Protein AF-0000000068964584 (afdb_homodimer)

pLDDT: mean 94.47, std 9.8, range [38.38, 98.94]

Sequence (334 aa):
MSYSYIPPQNFGLVAENLYRSGEPNELNLPFLERLRLKTIIYLAPDEPSRLLLNFVDDQDIQFLHLGREGTKTPWKTVSEEVVLAALDTILDVNSYPVLVMCHLGRHRTGTVLGCLRKVQRWNLASIFEEYRRYAGTKVRLMNEQFIELFDTDLVRIPANPPSWLYIMSYSYIPPQNFGLVAENLYRSGEPNELNLPFLERLRLKTIIYLAPDEPSRLLLNFVDDQDIQFLHLGREGTKTPWKTVSEEVVLAALDTILDVNSYPVLVMCHLGRHRTGTVLGCLRKVQRWNLASIFEEYRRYAGTKVRLMNEQFIELFDTDLVRIPANPPSWLYI

Radius of gyration: 19.49 Å; Cα contacts (8 Å, |Δi|>4): 590; chains: 2; bounding box: 53×51×45 Å

Organism: Plasmodiophora brassicae (NCBI:txid37360)

Nearest PDB structures (foldseek):
  7moj-assembly2_B  TM=9.410E-01  e=2.682E-17  Arabidopsis thaliana
  7mom-assembly1_A  TM=9.423E-01  e=3.216E-17  Arabidopsis thaliana
  7mod-assembly1_A  TM=9.394E-01  e=3.856E-17  Arabidopsis thaliana
  2q47-assembly1_B  TM=9.360E-01  e=7.502E-17  Arabidopsis thaliana
  6e3b-assembly20_T  TM=9.343E-01  e=1.455E-15  Saccharomyces cerevisiae

Structure (mmCIF, N/CA/C/O backbone):
data_AF-0000000068964584-model_v1
#
loop_
_entity.id
_entity.type
_entity.pdbx_description
1 polymer protein-tyrosine-phosphatase
#
loop_
_atom_site.group_PDB
_atom_site.id
_atom_site.type_symbol
_atom_site.label_atom_id
_atom_site.label_alt_id
_atom_site.label_comp_id
_atom_site.label_asym_id
_atom_site.label_entity_id
_atom_site.label_seq_id
_atom_site.pdbx_PDB_ins_code
_atom_site.Cartn_x
_atom_site.Cartn_y
_atom_site.Cartn_z
_atom_site.occupancy
_atom_site.B_iso_or_equiv
_atom_site.auth_seq_id
_atom_site.auth_comp_id
_atom_site.auth_asym_id
_atom_site.auth_atom_id
_atom_site.pdbx_PDB_model_num
ATOM 1 N N . MET A 1 1 ? 28.078 10.312 -1.734 1 38.47 1 MET A N 1
ATOM 2 C CA . MET A 1 1 ? 26.75 10.617 -2.291 1 38.47 1 MET A CA 1
ATOM 3 C C . MET A 1 1 ? 25.672 9.789 -1.608 1 38.47 1 MET A C 1
ATOM 5 O O . MET A 1 1 ? 25.781 8.562 -1.516 1 38.47 1 MET A O 1
ATOM 9 N N . SER A 1 2 ? 24.922 10.32 -0.674 1 55.5 2 SER A N 1
ATOM 10 C CA . SER A 1 2 ? 24.078 9.508 0.193 1 55.5 2 SER A CA 1
ATOM 11 C C . SER A 1 2 ? 23.188 8.57 -0.621 1 55.5 2 SER A C 1
ATOM 13 O O . SER A 1 2 ? 22.562 8.992 -1.591 1 55.5 2 SER A O 1
ATOM 15 N N . TYR A 1 3 ? 23.469 7.293 -0.661 1 78.88 3 TYR A N 1
ATOM 16 C CA . TYR A 1 3 ? 22.891 6.215 -1.458 1 78.88 3 TYR A CA 1
ATOM 17 C C . TYR A 1 3 ? 21.391 6.125 -1.25 1 78.88 3 TYR A C 1
ATOM 19 O O . TYR A 1 3 ? 20.906 6.195 -0.117 1 78.88 3 TYR A O 1
ATOM 27 N N . SER A 1 4 ? 20.609 6.488 -2.303 1 89.94 4 SER A N 1
ATOM 28 C CA . SER A 1 4 ? 19.141 6.359 -2.283 1 89.94 4 SER A CA 1
ATOM 29 C C . SER A 1 4 ? 18.719 4.926 -2.568 1 89.94 4 SER A C 1
ATOM 31 O O . SER A 1 4 ? 19.438 4.176 -3.229 1 89.94 4 SER A O 1
ATOM 33 N N . TYR A 1 5 ? 17.703 4.586 -1.934 1 95.06 5 TYR A N 1
ATOM 34 C CA . TYR A 1 5 ? 17.094 3.297 -2.225 1 95.06 5 TYR A CA 1
ATOM 35 C C . TYR A 1 5 ? 16.109 3.412 -3.381 1 95.06 5 TYR A C 1
ATOM 37 O O . TYR A 1 5 ? 15.391 4.41 -3.498 1 95.06 5 TYR A O 1
ATOM 45 N N . ILE A 1 6 ? 16.109 2.389 -4.211 1 97.31 6 ILE A N 1
ATOM 46 C CA . ILE A 1 6 ? 15.281 2.402 -5.41 1 97.31 6 ILE A CA 1
ATOM 47 C C . ILE A 1 6 ? 14.367 1.184 -5.41 1 97.31 6 ILE A C 1
ATOM 49 O O . ILE A 1 6 ? 14.766 0.095 -5.828 1 97.31 6 ILE A O 1
ATOM 53 N N . PRO A 1 7 ? 13.148 1.323 -4.969 1 97.69 7 PRO A N 1
ATOM 54 C CA . PRO A 1 7 ? 12.203 0.207 -5.098 1 97.69 7 PRO A CA 1
ATOM 55 C C . PRO A 1 7 ? 11.969 -0.202 -6.551 1 97.69 7 PRO A C 1
ATOM 57 O O . PRO A 1 7 ? 12.117 0.62 -7.457 1 97.69 7 PRO A O 1
ATOM 60 N N . PRO A 1 8 ? 11.664 -1.45 -6.75 1 98.19 8 PRO A N 1
ATOM 61 C CA . PRO A 1 8 ? 11.289 -1.836 -8.117 1 98.19 8 PRO A CA 1
ATOM 62 C C . PRO A 1 8 ? 9.984 -1.198 -8.578 1 98.19 8 PRO A C 1
ATOM 64 O O . PRO A 1 8 ? 9.211 -0.697 -7.754 1 98.19 8 PRO A O 1
ATOM 67 N N . GLN A 1 9 ? 9.766 -1.25 -9.82 1 97.44 9 GLN A N 1
ATOM 68 C CA . GLN A 1 9 ? 8.555 -0.675 -10.414 1 97.44 9 GLN A CA 1
ATOM 69 C C . GLN A 1 9 ? 7.301 -1.264 -9.781 1 97.44 9 GLN A C 1
ATOM 71 O O . GLN A 1 9 ? 7.219 -2.473 -9.555 1 97.44 9 GLN A O 1
ATOM 76 N N . ASN A 1 10 ? 6.309 -0.378 -9.445 1 98.12 10 ASN A N 1
ATOM 77 C CA . ASN A 1 10 ? 5.016 -0.766 -8.891 1 98.12 10 ASN A CA 1
ATOM 78 C C . ASN A 1 10 ? 5.168 -1.477 -7.551 1 98.12 10 ASN A C 1
ATOM 80 O O . ASN A 1 10 ? 4.414 -2.402 -7.246 1 98.12 10 ASN A O 1
ATOM 84 N N . PHE A 1 11 ? 6.191 -1.02 -6.848 1 98.5 11 PHE A N 1
ATOM 85 C CA . PHE A 1 11 ? 6.363 -1.545 -5.496 1 98.5 11 PHE A CA 1
ATOM 86 C C . PHE A 1 11 ? 5.27 -1.028 -4.57 1 98.5 11 PHE A C 1
ATOM 88 O O . PHE A 1 11 ? 4.895 0.145 -4.637 1 98.5 11 PHE A O 1
ATOM 95 N N . GLY A 1 12 ? 4.789 -1.908 -3.717 1 98.12 12 GLY A N 1
ATOM 96 C CA . GLY A 1 12 ? 3.832 -1.498 -2.701 1 98.12 12 GLY A CA 1
ATOM 97 C C . GLY A 1 12 ? 3.662 -2.521 -1.594 1 98.12 12 GLY A C 1
ATOM 98 O O . GLY A 1 12 ? 3.971 -3.701 -1.778 1 98.12 12 GLY A O 1
ATOM 99 N N . LEU A 1 13 ? 3.234 -2.02 -0.487 1 98.25 13 LEU A N 1
ATOM 100 C CA . LEU A 1 13 ? 2.814 -2.896 0.601 1 98.25 13 LEU A CA 1
ATOM 101 C C . LEU A 1 13 ? 1.354 -3.305 0.437 1 98.25 13 LEU A C 1
ATOM 103 O O . LEU A 1 13 ? 0.486 -2.453 0.234 1 98.25 13 LEU A O 1
ATOM 107 N N . VAL A 1 14 ? 1.141 -4.59 0.427 1 98.5 14 VAL A N 1
ATOM 108 C CA . VAL A 1 14 ? -0.211 -5.121 0.29 1 98.5 14 VAL A CA 1
ATOM 109 C C . VAL A 1 14 ? -0.828 -5.328 1.672 1 98.5 14 VAL A C 1
ATOM 111 O O . VAL A 1 14 ? -1.995 -5 1.894 1 98.5 14 VAL A O 1
ATOM 114 N N . ALA A 1 15 ? -0.117 -5.879 2.549 1 97.88 15 ALA A N 1
ATOM 115 C CA . ALA A 1 15 ? -0.387 -6.152 3.957 1 97.88 15 ALA A CA 1
ATOM 116 C C . ALA A 1 15 ? 0.911 -6.352 4.734 1 97.88 15 ALA A C 1
ATOM 118 O O . ALA A 1 15 ? 1.998 -6.344 4.152 1 97.88 15 ALA A O 1
ATOM 119 N N . GLU A 1 16 ? 0.802 -6.434 6.031 1 96 16 GLU A N 1
ATOM 120 C CA . GLU A 1 16 ? 2.004 -6.672 6.824 1 96 16 GLU A CA 1
ATOM 121 C C . GLU A 1 16 ? 2.768 -7.895 6.316 1 96 16 GLU A C 1
ATOM 123 O O . GLU A 1 16 ? 2.201 -8.984 6.203 1 96 16 GLU A O 1
ATOM 128 N N . ASN A 1 17 ? 3.998 -7.68 5.895 1 97.62 17 ASN A N 1
ATOM 129 C CA . ASN A 1 17 ? 4.945 -8.695 5.445 1 97.62 17 ASN A CA 1
ATOM 130 C C . ASN A 1 17 ? 4.586 -9.227 4.062 1 97.62 17 ASN A C 1
ATOM 132 O O . ASN A 1 17 ? 5.051 -10.297 3.66 1 97.62 17 ASN A O 1
ATOM 136 N N . LEU A 1 18 ? 3.719 -8.555 3.377 1 98.69 18 LEU A N 1
ATOM 137 C CA . LEU A 1 18 ? 3.328 -8.906 2.016 1 98.69 18 LEU A CA 1
ATOM 138 C C . LEU A 1 18 ? 3.527 -7.723 1.075 1 98.69 18 LEU A C 1
ATOM 140 O O . LEU A 1 18 ? 2.898 -6.676 1.247 1 98.69 18 LEU A O 1
ATOM 144 N N . TYR A 1 19 ? 4.391 -7.941 0.057 1 98.8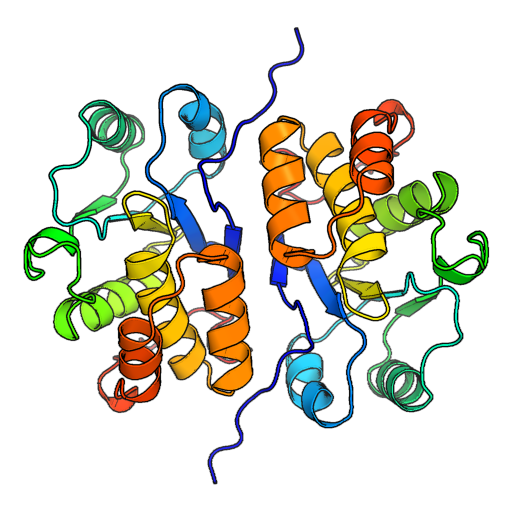1 19 TYR A N 1
ATOM 145 C CA . TYR A 1 19 ? 4.758 -6.879 -0.872 1 98.81 19 TYR A CA 1
ATOM 146 C C . TYR A 1 19 ? 4.438 -7.273 -2.309 1 98.81 19 TYR A C 1
ATOM 148 O O . TYR A 1 19 ? 4.262 -8.453 -2.609 1 98.81 19 TYR A O 1
ATOM 156 N N . ARG A 1 20 ? 4.371 -6.273 -3.137 1 98.94 20 ARG A N 1
ATOM 157 C CA . ARG A 1 20 ? 4.203 -6.484 -4.57 1 98.94 20 ARG A CA 1
ATOM 158 C C . ARG A 1 20 ? 5.18 -5.625 -5.367 1 98.94 20 ARG A C 1
ATOM 160 O O . ARG A 1 20 ? 5.594 -4.559 -4.906 1 98.94 20 ARG A O 1
ATOM 167 N N . SER A 1 21 ? 5.547 -6.027 -6.574 1 98.81 21 SER A N 1
ATOM 168 C CA . SER A 1 21 ? 6.348 -5.184 -7.453 1 98.81 21 SER A CA 1
ATOM 169 C C . SER A 1 21 ? 6.527 -5.828 -8.828 1 98.81 21 SER A C 1
ATOM 171 O O . SER A 1 21 ? 6.039 -6.934 -9.07 1 98.81 21 SER A O 1
ATOM 173 N N . GLY A 1 22 ? 7.184 -5.105 -9.727 1 98.44 22 GLY A N 1
ATOM 174 C CA . GLY A 1 22 ? 7.762 -5.695 -10.914 1 98.44 22 GLY A CA 1
ATOM 175 C C . GLY A 1 22 ? 9.109 -6.352 -10.664 1 98.44 22 GLY A C 1
ATOM 176 O O . GLY A 1 22 ? 9.641 -6.277 -9.555 1 98.44 22 GLY A O 1
ATOM 177 N N . GLU A 1 23 ? 9.602 -7.012 -11.664 1 98.5 23 GLU A N 1
ATOM 178 C CA . GLU A 1 23 ? 10.922 -7.629 -11.57 1 98.5 23 GLU A CA 1
ATOM 179 C C . GLU A 1 23 ? 12.016 -6.574 -11.391 1 98.5 23 GLU A C 1
ATOM 181 O O . GLU A 1 23 ? 12 -5.543 -12.062 1 98.5 23 GLU A O 1
ATOM 186 N N . PRO A 1 24 ? 12.961 -6.797 -10.508 1 98.25 24 PRO A N 1
ATOM 187 C CA . PRO A 1 24 ? 13.984 -5.801 -10.211 1 98.25 24 PRO A CA 1
ATOM 188 C C . PRO A 1 24 ? 15.086 -5.754 -11.273 1 98.25 24 PRO A C 1
ATOM 190 O O . PRO A 1 24 ? 15.305 -6.734 -11.992 1 98.25 24 PRO A O 1
ATOM 193 N N . ASN A 1 25 ? 15.695 -4.648 -11.422 1 97.5 25 ASN A N 1
ATOM 194 C CA . ASN A 1 25 ? 17.016 -4.523 -12.055 1 97.5 25 ASN A CA 1
ATOM 195 C C . ASN A 1 25 ? 18.109 -4.301 -11.016 1 97.5 25 ASN A C 1
ATOM 197 O O . ASN A 1 25 ? 17.859 -4.367 -9.812 1 97.5 25 ASN A O 1
ATOM 201 N N . GLU A 1 26 ? 19.297 -4.035 -11.414 1 97.38 26 GLU A N 1
ATOM 202 C CA . GLU A 1 26 ? 20.453 -3.941 -10.523 1 97.38 26 GLU A CA 1
ATOM 203 C C . GLU A 1 26 ? 20.266 -2.83 -9.5 1 97.38 26 GLU 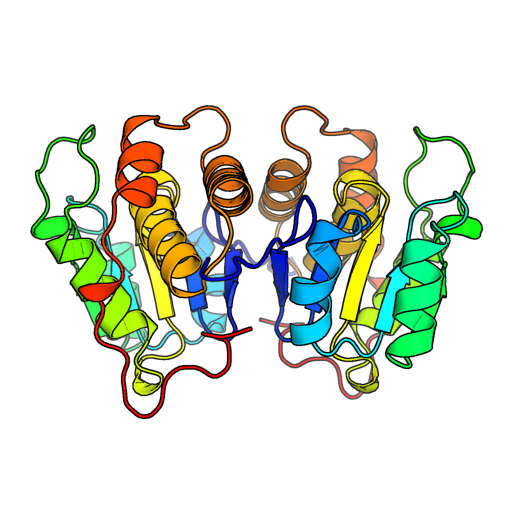A C 1
ATOM 205 O O . GLU A 1 26 ? 20.688 -2.965 -8.352 1 97.38 26 GLU A O 1
ATOM 210 N N . LEU A 1 27 ? 19.656 -1.763 -9.914 1 97.12 27 LEU A N 1
ATOM 211 C CA . LEU A 1 27 ? 19.5 -0.593 -9.055 1 97.12 27 LEU A CA 1
ATOM 212 C C . LEU A 1 27 ? 18.547 -0.891 -7.902 1 97.12 27 LEU A C 1
ATOM 214 O O . LEU A 1 27 ? 18.562 -0.193 -6.883 1 97.12 27 LEU A O 1
ATOM 218 N N . ASN A 1 28 ? 17.719 -1.89 -8.016 1 98 28 ASN A N 1
ATOM 219 C CA . ASN A 1 28 ? 16.672 -2.18 -7.035 1 98 28 ASN A CA 1
ATOM 220 C C . ASN A 1 28 ? 17.172 -3.107 -5.934 1 98 28 ASN A C 1
ATOM 222 O O . ASN A 1 28 ? 16.531 -3.26 -4.898 1 98 28 ASN A O 1
ATOM 226 N N . LEU A 1 29 ? 18.297 -3.768 -6.094 1 97.44 29 LEU A N 1
ATOM 227 C CA . LEU A 1 29 ? 18.703 -4.887 -5.254 1 97.44 29 LEU A CA 1
ATOM 228 C C . LEU A 1 29 ? 19 -4.414 -3.834 1 97.44 29 LEU A C 1
ATOM 230 O O . LEU A 1 29 ? 18.625 -5.07 -2.863 1 97.44 29 LEU A O 1
ATOM 234 N N . PRO A 1 30 ? 19.672 -3.246 -3.693 1 96.31 30 PRO A N 1
ATOM 235 C CA . PRO A 1 30 ? 19.906 -2.793 -2.32 1 96.31 30 PRO A CA 1
ATOM 236 C C . PRO A 1 30 ? 18.609 -2.578 -1.544 1 96.31 30 PRO A C 1
ATOM 238 O O . PRO A 1 30 ? 18.547 -2.857 -0.344 1 96.31 30 PRO A O 1
ATOM 241 N N . PHE A 1 31 ? 17.641 -2.1 -2.193 1 97.19 31 PHE A N 1
ATOM 242 C CA . PHE A 1 31 ? 16.328 -1.926 -1.566 1 97.19 31 PHE A CA 1
ATOM 243 C C . PHE A 1 31 ? 15.734 -3.273 -1.179 1 97.19 31 PHE A C 1
ATOM 245 O O . PHE A 1 31 ? 15.266 -3.447 -0.053 1 97.19 31 PHE A O 1
ATOM 252 N N . LEU A 1 32 ? 15.789 -4.238 -2.09 1 97.75 32 LEU A N 1
ATOM 253 C CA . LEU A 1 32 ? 15.211 -5.555 -1.855 1 97.75 32 LEU A CA 1
ATOM 254 C C . LEU A 1 32 ? 15.906 -6.258 -0.698 1 97.75 32 LEU A C 1
ATOM 256 O O . LEU A 1 32 ? 15.273 -6.988 0.066 1 97.75 32 LEU A O 1
ATOM 260 N N . GLU A 1 33 ? 17.188 -6.051 -0.58 1 96.94 33 GLU A N 1
ATOM 261 C CA . GLU A 1 33 ? 17.953 -6.66 0.503 1 96.94 33 GLU A CA 1
ATOM 262 C C . GLU A 1 33 ? 17.406 -6.242 1.866 1 96.94 33 GLU A C 1
ATOM 264 O O . GLU A 1 33 ? 17.375 -7.043 2.803 1 96.94 33 GLU A O 1
ATOM 269 N N . ARG A 1 34 ? 16.922 -5.074 1.957 1 95.44 34 ARG A N 1
ATOM 270 C CA . ARG A 1 34 ? 16.469 -4.527 3.232 1 95.44 34 ARG A CA 1
ATOM 271 C C . ARG A 1 34 ? 15.141 -5.152 3.652 1 95.44 34 ARG A C 1
ATOM 273 O O . ARG A 1 34 ? 14.773 -5.109 4.828 1 95.44 34 ARG A O 1
ATOM 280 N N . LEU A 1 35 ? 14.422 -5.691 2.695 1 96.56 35 LEU A N 1
ATOM 281 C CA . LEU A 1 35 ? 13.125 -6.281 2.998 1 96.56 35 LEU A CA 1
ATOM 282 C C . LEU A 1 35 ? 13.289 -7.637 3.678 1 96.56 35 LEU A C 1
ATOM 284 O O . LEU A 1 35 ? 12.336 -8.164 4.266 1 96.56 35 LEU A O 1
ATOM 288 N N . ARG A 1 36 ? 14.516 -8.219 3.512 1 97.19 36 ARG A N 1
ATOM 289 C CA . ARG A 1 36 ? 14.805 -9.523 4.105 1 97.19 36 ARG A CA 1
ATOM 290 C C . ARG A 1 36 ? 13.727 -10.539 3.752 1 97.19 36 ARG A C 1
ATOM 292 O O . ARG A 1 36 ? 13.211 -11.234 4.629 1 97.19 36 ARG A O 1
ATOM 299 N N . LEU A 1 37 ? 13.484 -10.633 2.484 1 98.62 37 LEU A N 1
ATOM 300 C CA . LEU A 1 37 ? 12.438 -11.508 1.971 1 98.62 37 LEU A CA 1
ATOM 301 C C . LEU A 1 37 ? 12.75 -12.969 2.281 1 98.62 37 LEU A C 1
ATOM 303 O O . LEU A 1 37 ? 13.906 -13.398 2.189 1 98.62 37 LEU A O 1
ATOM 307 N N . LYS A 1 38 ? 11.719 -13.672 2.625 1 98.88 38 LYS A N 1
ATOM 308 C CA . LYS A 1 38 ? 11.828 -15.125 2.768 1 98.88 38 LYS A CA 1
ATOM 309 C C . LYS A 1 38 ? 11.336 -15.836 1.51 1 98.88 38 LYS A C 1
ATOM 311 O O . LYS A 1 38 ? 11.859 -16.891 1.149 1 98.88 38 LYS A O 1
ATOM 316 N N . THR A 1 39 ? 10.336 -15.273 0.848 1 98.94 39 THR A N 1
ATOM 317 C CA . THR A 1 39 ? 9.703 -15.93 -0.294 1 98.94 39 THR A CA 1
ATOM 318 C C . THR A 1 39 ? 9.43 -14.93 -1.411 1 98.94 39 THR A C 1
ATOM 320 O O . THR A 1 39 ? 8.992 -13.805 -1.15 1 98.94 39 THR A O 1
ATOM 323 N N . ILE A 1 40 ? 9.703 -15.297 -2.592 1 98.94 40 ILE A N 1
ATOM 324 C CA . ILE A 1 40 ? 9.281 -14.57 -3.781 1 98.94 40 ILE A CA 1
ATOM 325 C C . ILE A 1 40 ? 8.352 -15.445 -4.621 1 98.94 40 ILE A C 1
ATOM 327 O O . ILE A 1 40 ? 8.68 -16.594 -4.914 1 98.94 40 ILE A O 1
ATOM 331 N N . ILE A 1 41 ? 7.219 -14.961 -4.898 1 98.81 41 ILE A N 1
ATOM 332 C CA . ILE A 1 41 ? 6.309 -15.562 -5.867 1 98.81 41 ILE A CA 1
ATOM 333 C C . ILE A 1 41 ? 6.457 -14.875 -7.219 1 98.81 41 ILE A C 1
ATOM 335 O O . ILE A 1 41 ? 6.172 -13.68 -7.348 1 98.81 41 ILE A O 1
ATOM 339 N N . TYR A 1 42 ? 6.883 -15.586 -8.172 1 98.5 42 TYR A N 1
ATOM 340 C CA . TYR A 1 42 ? 7.133 -15.062 -9.508 1 98.5 42 TYR A CA 1
ATOM 341 C C . TYR A 1 42 ? 6.051 -15.5 -10.477 1 98.5 42 TYR A C 1
ATOM 343 O O . TYR A 1 42 ? 5.902 -16.688 -10.758 1 98.5 42 TYR A O 1
ATOM 351 N N . LEU A 1 43 ? 5.375 -14.555 -11.164 1 97.5 43 LEU A N 1
ATOM 352 C CA . LEU A 1 43 ? 4.148 -14.859 -11.883 1 97.5 43 LEU A CA 1
ATOM 353 C C . LEU A 1 43 ? 4.348 -14.695 -13.391 1 97.5 43 LEU A C 1
ATOM 355 O O . LEU A 1 43 ? 3.447 -14.992 -14.172 1 97.5 43 LEU A O 1
ATOM 359 N N . ALA A 1 44 ? 5.477 -14.156 -13.797 1 95.19 44 ALA A N 1
ATOM 360 C CA . ALA A 1 44 ? 5.727 -14.031 -15.227 1 95.19 44 ALA A CA 1
ATOM 361 C C . ALA A 1 44 ? 5.965 -15.398 -15.867 1 95.19 44 ALA A C 1
ATOM 363 O O . ALA A 1 44 ? 6.605 -16.266 -15.266 1 95.19 44 ALA A O 1
ATOM 364 N N . PRO A 1 45 ? 5.465 -15.547 -17.078 1 93.12 45 PRO A N 1
ATOM 365 C CA . PRO A 1 45 ? 5.664 -16.844 -17.734 1 93.12 45 PRO A CA 1
ATOM 366 C C . PRO A 1 45 ? 7.113 -17.062 -18.156 1 93.12 45 PRO A C 1
ATOM 368 O O . PRO A 1 45 ? 7.57 -18.203 -18.219 1 93.12 45 PRO A O 1
ATOM 371 N N . ASP A 1 46 ? 7.852 -16.047 -18.422 1 92.5 46 ASP A N 1
ATOM 372 C CA . ASP A 1 46 ? 9.227 -16.141 -18.906 1 92.5 46 ASP A CA 1
ATOM 373 C C . ASP A 1 46 ? 10.18 -16.531 -17.781 1 92.5 46 ASP A C 1
ATOM 375 O O . ASP A 1 46 ? 9.867 -16.328 -16.594 1 92.5 46 ASP A O 1
ATOM 379 N N . GLU A 1 47 ? 11.281 -17.047 -18.172 1 94.25 47 GLU A N 1
ATOM 380 C CA . GLU A 1 47 ? 12.328 -17.312 -17.188 1 94.25 47 GLU A CA 1
ATOM 381 C C . GLU A 1 47 ? 12.812 -16.016 -16.531 1 94.25 47 GLU A C 1
ATOM 383 O O . GLU A 1 47 ? 13.031 -15.016 -17.219 1 94.25 47 GLU A O 1
ATOM 388 N N . PRO A 1 48 ? 12.914 -16.016 -15.234 1 96.19 48 PRO A N 1
ATOM 389 C CA . PRO A 1 48 ? 13.438 -14.82 -14.562 1 96.19 48 PRO A CA 1
ATOM 390 C C . PRO A 1 48 ? 14.844 -14.453 -15.031 1 96.19 48 PRO A C 1
ATOM 392 O O . PRO A 1 48 ? 15.562 -15.305 -15.57 1 96.19 48 PRO A O 1
ATOM 395 N N . SER A 1 49 ? 15.227 -13.289 -14.844 1 97.56 49 SER A N 1
ATOM 396 C CA . SER A 1 49 ? 16.578 -12.844 -15.195 1 97.56 49 SER A CA 1
ATOM 397 C C . SER A 1 49 ? 17.625 -13.539 -14.328 1 97.56 49 SER A C 1
ATOM 399 O O . SER A 1 49 ? 17.344 -13.945 -13.203 1 97.56 49 SER A O 1
ATOM 401 N N . ARG A 1 50 ? 18.812 -13.641 -14.844 1 97.88 50 ARG A N 1
ATOM 402 C CA . ARG A 1 50 ? 19.938 -14.18 -14.062 1 97.88 50 ARG A CA 1
ATOM 403 C C . ARG A 1 50 ? 20.188 -13.336 -12.812 1 97.88 50 ARG A C 1
ATOM 405 O O . ARG A 1 50 ? 20.547 -13.867 -11.766 1 97.88 50 ARG A O 1
ATOM 412 N N . LEU A 1 51 ? 20 -12.102 -12.977 1 98.19 51 LEU A N 1
ATOM 413 C CA . LEU A 1 51 ? 20.172 -11.18 -11.859 1 98.19 51 LEU A CA 1
ATOM 414 C C . LEU A 1 51 ? 19.25 -11.57 -10.695 1 98.19 51 LEU A C 1
ATOM 416 O O . LEU A 1 51 ? 19.703 -11.648 -9.555 1 98.19 51 LEU A O 1
ATOM 420 N N . LEU A 1 52 ? 18 -11.711 -11 1 98.44 52 LEU A N 1
ATOM 421 C CA . LEU A 1 52 ? 17.031 -12.078 -9.969 1 98.44 52 LEU A CA 1
ATOM 422 C C . LEU A 1 52 ? 17.375 -13.43 -9.359 1 98.44 52 LEU A C 1
ATOM 424 O O . LEU A 1 52 ? 17.328 -13.594 -8.141 1 98.44 52 LEU A O 1
ATOM 428 N N . LEU A 1 53 ? 17.734 -14.367 -10.188 1 98.44 53 LEU A N 1
ATOM 429 C CA . LEU A 1 53 ? 18.062 -15.703 -9.695 1 98.44 53 LEU A CA 1
ATOM 430 C C . LEU A 1 53 ? 19.281 -15.672 -8.797 1 98.44 53 LEU A C 1
ATOM 432 O O . LEU A 1 53 ? 19.328 -16.359 -7.773 1 98.44 53 LEU A O 1
ATOM 436 N N . ASN A 1 54 ? 20.25 -14.914 -9.148 1 98.56 54 ASN A N 1
ATOM 437 C CA . ASN A 1 54 ? 21.438 -14.75 -8.305 1 98.56 54 ASN A CA 1
ATOM 438 C C . ASN A 1 54 ? 21.078 -14.117 -6.957 1 98.56 54 ASN A C 1
ATOM 440 O O . ASN A 1 54 ? 21.594 -14.531 -5.918 1 98.56 54 ASN A O 1
ATOM 444 N N . PHE A 1 55 ? 20.281 -13.141 -6.98 1 98.62 55 PHE A N 1
ATOM 445 C CA . PHE A 1 55 ? 19.828 -12.477 -5.758 1 98.62 55 PHE A CA 1
ATOM 446 C C . PHE A 1 55 ? 19.141 -13.469 -4.832 1 98.62 55 PHE A C 1
ATOM 448 O O . PHE A 1 55 ? 19.406 -13.5 -3.631 1 98.62 55 PHE A O 1
ATOM 455 N N . VAL A 1 56 ? 18.25 -14.242 -5.406 1 98.69 56 VAL A N 1
ATOM 456 C CA . VAL A 1 56 ? 17.484 -15.258 -4.684 1 98.69 56 VAL A CA 1
ATOM 457 C C . VAL A 1 56 ? 18.438 -16.234 -4.008 1 98.69 56 VAL A C 1
ATOM 459 O O . VAL A 1 56 ? 18.281 -16.562 -2.83 1 98.69 56 VAL A O 1
ATOM 462 N N . ASP A 1 57 ? 19.406 -16.688 -4.75 1 98.38 57 ASP A N 1
ATOM 463 C CA . ASP A 1 57 ? 20.391 -17.625 -4.227 1 98.38 57 ASP A CA 1
ATOM 464 C C . ASP A 1 57 ? 21.234 -16.984 -3.121 1 98.38 57 ASP A C 1
ATOM 466 O O . ASP A 1 57 ? 21.391 -17.562 -2.047 1 98.38 57 ASP A O 1
ATOM 470 N N . ASP A 1 58 ? 21.688 -15.805 -3.35 1 98.25 58 ASP A N 1
ATOM 471 C CA . ASP A 1 58 ? 22.547 -15.094 -2.422 1 98.25 58 ASP A CA 1
ATOM 472 C C . ASP A 1 58 ? 21.844 -14.836 -1.092 1 98.25 58 ASP A C 1
ATOM 474 O O . ASP A 1 58 ? 22.469 -14.867 -0.033 1 98.25 58 ASP A O 1
ATOM 478 N N . GLN A 1 59 ? 20.562 -14.586 -1.149 1 98.25 59 GLN A N 1
ATOM 479 C CA . GLN A 1 59 ? 19.812 -14.195 0.044 1 98.25 59 GLN A CA 1
ATOM 480 C C . GLN A 1 59 ? 19.078 -15.391 0.644 1 98.25 59 GLN A C 1
ATOM 482 O O . GLN A 1 59 ? 18.359 -15.25 1.637 1 98.25 59 GLN A O 1
ATOM 487 N N . ASP A 1 60 ? 19.219 -16.531 -0.006 1 98.44 60 ASP A N 1
ATOM 488 C CA . ASP A 1 60 ? 18.578 -17.766 0.462 1 98.44 60 ASP A CA 1
ATOM 489 C C . ASP A 1 60 ? 17.062 -17.609 0.523 1 98.44 60 ASP A C 1
ATOM 491 O O . ASP A 1 60 ? 16.438 -17.922 1.541 1 98.44 60 ASP A O 1
ATOM 495 N N . ILE A 1 61 ? 16.5 -17.078 -0.528 1 98.81 61 ILE A N 1
ATOM 496 C CA . ILE A 1 61 ? 15.062 -16.828 -0.638 1 98.81 61 ILE A CA 1
ATOM 497 C C . ILE A 1 61 ? 14.391 -18.031 -1.303 1 98.81 61 ILE A C 1
ATOM 499 O O . ILE A 1 61 ? 14.906 -18.594 -2.273 1 98.81 61 ILE A O 1
ATOM 503 N N . GLN A 1 62 ? 13.258 -18.469 -0.794 1 98.81 62 GLN A N 1
ATOM 504 C CA . GLN A 1 62 ? 12.414 -19.438 -1.493 1 98.81 62 GLN A CA 1
ATOM 505 C C . GLN A 1 62 ? 11.766 -18.812 -2.727 1 98.81 62 GLN A C 1
ATOM 507 O O . GLN A 1 62 ? 11.078 -17.797 -2.625 1 98.81 62 GLN A O 1
ATOM 512 N N . PHE A 1 63 ? 12.008 -19.453 -3.834 1 98.69 63 PHE A N 1
ATOM 513 C CA . PHE A 1 63 ? 11.539 -18.891 -5.098 1 98.69 63 PHE A CA 1
ATOM 514 C C . PHE A 1 63 ? 10.477 -19.781 -5.723 1 98.69 63 PHE A C 1
ATOM 516 O O . PHE A 1 63 ? 10.75 -20.922 -6.078 1 98.69 63 PHE A O 1
ATOM 523 N N . LEU A 1 64 ? 9.305 -19.281 -5.848 1 98.31 64 LEU A N 1
ATOM 524 C CA . LEU A 1 64 ? 8.203 -20.016 -6.461 1 98.31 64 LEU A CA 1
ATOM 525 C C . LEU A 1 64 ? 7.848 -19.422 -7.824 1 98.31 64 LEU A C 1
ATOM 527 O O . LEU A 1 64 ? 7.18 -18.391 -7.906 1 98.31 64 LEU A O 1
ATOM 531 N N . HIS A 1 65 ? 8.25 -20.031 -8.852 1 97.62 65 HIS A N 1
ATOM 532 C CA . HIS A 1 65 ? 7.93 -19.609 -10.211 1 97.62 65 HIS A CA 1
ATOM 533 C C . HIS A 1 65 ? 6.59 -20.188 -10.664 1 97.62 65 HIS A C 1
ATOM 535 O O . HIS A 1 65 ? 6.555 -21.172 -11.406 1 97.62 65 HIS A O 1
ATOM 541 N N . LEU A 1 66 ? 5.547 -19.562 -10.438 1 96.75 66 LEU A N 1
ATOM 542 C CA . LEU A 1 66 ? 4.207 -20.062 -10.703 1 96.75 66 LEU A CA 1
ATOM 543 C C . LEU A 1 66 ? 3.754 -19.703 -12.109 1 96.75 66 LEU A C 1
ATOM 545 O O . LEU A 1 66 ? 2.861 -20.344 -12.672 1 96.75 66 LEU A O 1
ATOM 549 N N . GLY A 1 67 ? 4.34 -18.641 -12.656 1 93.06 67 GLY A N 1
ATOM 550 C CA . GLY A 1 67 ? 3.939 -18.156 -13.977 1 93.06 67 GLY A CA 1
ATOM 551 C C . GLY A 1 67 ? 4.258 -19.141 -15.086 1 93.06 67 GLY A C 1
ATOM 552 O O . GLY A 1 67 ? 3.717 -19.047 -16.188 1 93.06 67 GLY A O 1
ATOM 553 N N . ARG A 1 68 ? 5.156 -20.062 -14.82 1 85.62 68 ARG A N 1
ATOM 554 C CA . ARG A 1 68 ? 5.57 -21.047 -15.82 1 85.62 68 ARG A CA 1
ATOM 555 C C . ARG A 1 68 ? 4.402 -21.922 -16.25 1 85.62 68 ARG A C 1
ATOM 557 O O . ARG A 1 68 ? 4.348 -22.391 -17.375 1 85.62 68 ARG A O 1
ATOM 564 N N . GLU A 1 69 ? 3.549 -22.234 -15.367 1 72.94 69 GLU A N 1
ATOM 565 C CA . GLU A 1 69 ? 2.424 -23.125 -15.594 1 72.94 69 GLU A CA 1
ATOM 566 C C . GLU A 1 69 ? 1.307 -22.438 -16.359 1 72.94 69 GLU A C 1
ATOM 568 O O . GLU A 1 69 ? 0.42 -23.094 -16.906 1 72.94 69 GLU A O 1
ATOM 573 N N . GLY A 1 70 ? 1.398 -21.125 -16.422 1 60.72 70 GLY A N 1
ATOM 574 C CA . GLY A 1 70 ? 0.323 -20.406 -17.078 1 60.72 70 GLY A CA 1
ATOM 575 C C . GLY A 1 70 ? 0.503 -20.297 -18.578 1 60.72 70 GLY A C 1
ATOM 576 O O . GLY A 1 70 ? 1.538 -20.703 -19.109 1 60.72 70 GLY A O 1
ATOM 577 N N . THR A 1 71 ? -0.64 -20.078 -19.297 1 58.72 71 THR A N 1
ATOM 578 C CA . THR A 1 71 ? -0.647 -19.938 -20.75 1 58.72 71 THR A CA 1
ATOM 579 C C . THR A 1 71 ? 0.32 -18.844 -21.203 1 58.72 71 THR A C 1
ATOM 581 O O . THR A 1 71 ? 0.48 -17.844 -20.516 1 58.72 71 THR A O 1
ATOM 584 N N . LYS A 1 72 ? 1.296 -19.125 -22.047 1 62.72 72 LYS A N 1
ATOM 585 C CA . LYS A 1 72 ? 2.414 -18.328 -22.547 1 62.72 72 LYS A CA 1
ATOM 586 C C . LYS A 1 72 ? 1.919 -17.094 -23.312 1 62.72 72 LYS A C 1
ATOM 588 O O . LYS A 1 72 ? 2.721 -16.328 -23.844 1 62.72 72 LYS A O 1
ATOM 593 N N . THR A 1 73 ? 0.555 -16.953 -23.438 1 59.31 73 THR A N 1
ATOM 594 C CA . THR A 1 73 ? 0.187 -15.773 -24.203 1 59.31 73 THR A CA 1
ATOM 595 C C . THR A 1 73 ? 0.125 -14.539 -23.328 1 59.31 73 THR A C 1
ATOM 597 O O . THR A 1 73 ? -0.51 -14.555 -22.266 1 59.31 73 THR A O 1
ATOM 600 N N . PRO A 1 74 ? 0.898 -13.555 -23.672 1 56.97 74 PRO A N 1
ATOM 601 C CA . PRO A 1 74 ? 0.985 -12.328 -22.875 1 56.97 74 PRO A CA 1
ATOM 602 C C . PRO A 1 74 ? -0.386 -11.773 -22.5 1 56.97 74 PRO A C 1
ATOM 604 O O . PRO A 1 74 ? -0.523 -11.094 -21.484 1 56.97 74 PRO A O 1
ATOM 607 N N . TRP A 1 75 ? -1.413 -12.008 -23.375 1 58.72 75 TRP A N 1
ATOM 608 C CA . TRP A 1 75 ? -2.723 -11.398 -23.172 1 58.72 75 TRP A CA 1
ATOM 609 C C . TRP A 1 75 ? -3.607 -12.289 -22.297 1 58.72 75 TRP A C 1
ATOM 611 O O . TRP A 1 75 ? -4.703 -11.883 -21.906 1 58.72 75 TRP A O 1
ATOM 621 N N . LYS A 1 76 ? -2.916 -13.375 -21.891 1 69.75 76 LYS A N 1
ATOM 622 C CA . LYS A 1 76 ? -3.777 -14.266 -21.109 1 69.75 76 LYS A CA 1
ATOM 623 C C . LYS A 1 76 ? -3.607 -14.016 -19.609 1 69.75 76 LYS A C 1
ATOM 625 O O . LYS A 1 76 ? -2.504 -13.727 -19.141 1 69.75 76 LYS A O 1
ATOM 630 N N . THR A 1 77 ? -4.664 -13.938 -18.953 1 80.19 77 THR A N 1
ATOM 631 C CA . THR A 1 77 ? -4.77 -13.805 -17.5 1 80.19 77 THR A CA 1
ATOM 632 C C . THR A 1 77 ? -4.16 -15.008 -16.797 1 80.19 77 THR A C 1
ATOM 634 O O . THR A 1 77 ? -3.971 -16.062 -17.406 1 80.19 77 THR A O 1
ATOM 637 N N . VAL A 1 78 ? -3.715 -14.773 -15.617 1 90.5 78 VAL A N 1
ATOM 638 C CA . VAL A 1 78 ? -3.252 -15.875 -14.781 1 90.5 78 VAL A CA 1
ATOM 639 C C . VAL A 1 78 ? -4.348 -16.938 -14.664 1 90.5 78 VAL A C 1
ATOM 641 O O . VAL A 1 78 ? -5.535 -16.609 -14.695 1 90.5 78 VAL A O 1
ATOM 644 N N . SER A 1 79 ? -3.963 -18.109 -14.648 1 92.94 79 SER A N 1
ATOM 645 C CA . SER A 1 79 ? -4.949 -19.188 -14.5 1 92.94 79 SER A CA 1
ATOM 646 C C . SER A 1 79 ? -5.43 -19.297 -13.062 1 92.94 79 SER A C 1
ATOM 648 O O . SER A 1 79 ? -4.762 -18.828 -12.133 1 92.94 79 SER A O 1
ATOM 650 N N . GLU A 1 80 ? -6.566 -19.938 -12.883 1 95.19 80 GLU A N 1
ATOM 651 C CA . GLU A 1 80 ? -7.121 -20.188 -11.555 1 95.19 80 GLU A CA 1
ATOM 652 C C . GLU A 1 80 ? -6.164 -21 -10.695 1 95.19 80 GLU A C 1
ATOM 654 O O . GLU A 1 80 ? -6 -20.719 -9.5 1 95.19 80 GLU A O 1
ATOM 659 N N . GLU A 1 81 ? -5.539 -21.953 -11.297 1 95.38 81 GLU A N 1
ATOM 660 C CA . GLU A 1 81 ? -4.594 -22.812 -10.586 1 95.38 81 GLU A CA 1
ATOM 661 C C . GLU A 1 81 ? -3.43 -22 -10.023 1 95.38 81 GLU A C 1
ATOM 663 O O . GLU A 1 81 ? -3.002 -22.219 -8.891 1 95.38 81 GLU A O 1
ATOM 668 N N . VAL A 1 82 ? -2.941 -21.094 -10.789 1 96.44 82 VAL A N 1
ATOM 669 C CA . VAL A 1 82 ? -1.825 -20.25 -10.383 1 96.44 82 VAL A CA 1
ATOM 670 C C . VAL A 1 82 ? -2.258 -19.344 -9.227 1 96.44 82 VAL A C 1
ATOM 672 O O . VAL A 1 82 ? -1.519 -19.172 -8.25 1 96.44 82 VAL A O 1
ATOM 675 N N . VAL A 1 83 ? -3.459 -18.766 -9.336 1 97.88 83 VAL A N 1
ATOM 676 C CA . VAL A 1 83 ? -3.977 -17.906 -8.289 1 97.88 83 VAL A CA 1
ATOM 677 C C . VAL A 1 83 ? -4.102 -18.688 -6.984 1 97.88 83 VAL A C 1
ATOM 679 O O . VAL A 1 83 ? -3.678 -18.203 -5.926 1 97.88 83 VAL A O 1
ATOM 682 N N . LEU A 1 84 ? -4.629 -19.875 -7.07 1 98.19 84 LEU A N 1
ATOM 683 C CA . LEU A 1 84 ? -4.816 -20.703 -5.875 1 98.19 84 LEU A CA 1
ATOM 684 C C . LEU A 1 84 ? -3.475 -21.062 -5.246 1 98.19 84 LEU A C 1
ATOM 686 O O . LEU A 1 84 ? -3.326 -21 -4.023 1 98.19 84 LEU A O 1
ATOM 690 N N . ALA A 1 85 ? -2.504 -21.375 -6.047 1 98 85 ALA A N 1
ATOM 691 C CA . ALA A 1 85 ? -1.171 -21.688 -5.539 1 98 85 ALA A CA 1
ATOM 692 C C . ALA A 1 85 ? -0.528 -20.469 -4.883 1 98 85 ALA A C 1
ATOM 694 O O . ALA A 1 85 ? 0.1 -20.594 -3.828 1 98 85 ALA A O 1
ATOM 695 N N . ALA A 1 86 ? -0.659 -19.359 -5.504 1 98.62 86 ALA A N 1
ATOM 696 C CA . ALA A 1 86 ? -0.12 -18.125 -4.941 1 98.62 86 ALA A CA 1
ATOM 697 C C . ALA A 1 86 ? -0.766 -17.797 -3.598 1 98.62 86 ALA A C 1
ATOM 699 O O . ALA A 1 86 ? -0.073 -17.484 -2.629 1 98.62 86 ALA A O 1
ATOM 700 N N . LEU A 1 87 ? -2.094 -17.906 -3.557 1 98.81 87 LEU A N 1
ATOM 701 C CA . LEU A 1 87 ? -2.824 -17.578 -2.334 1 98.81 87 LEU A CA 1
ATOM 702 C C . LEU A 1 87 ? -2.467 -18.562 -1.218 1 98.81 87 LEU A C 1
ATOM 704 O O . LEU A 1 87 ? -2.416 -18.172 -0.046 1 98.81 87 LEU A O 1
ATOM 708 N N . ASP A 1 88 ? -2.209 -19.812 -1.555 1 98.62 88 ASP A N 1
ATOM 709 C CA . ASP A 1 88 ? -1.764 -20.781 -0.565 1 98.62 88 ASP A CA 1
ATOM 710 C C . ASP A 1 88 ? -0.487 -20.312 0.13 1 98.62 88 ASP A C 1
ATOM 712 O O . ASP A 1 88 ? -0.376 -20.406 1.355 1 98.62 88 ASP A O 1
ATOM 716 N N . THR A 1 89 ? 0.422 -19.812 -0.624 1 98.56 89 THR A N 1
ATOM 717 C CA . THR A 1 89 ? 1.687 -19.328 -0.087 1 98.56 89 THR A CA 1
ATOM 718 C C . THR A 1 89 ? 1.483 -18.016 0.665 1 98.56 89 THR A C 1
ATOM 720 O O . THR A 1 89 ? 2.029 -17.828 1.754 1 98.56 89 THR A O 1
ATOM 723 N N . ILE A 1 90 ? 0.662 -17.062 0.141 1 98.81 90 ILE A N 1
ATOM 724 C CA . ILE A 1 90 ? 0.412 -15.742 0.715 1 98.81 90 ILE A CA 1
ATOM 725 C C . ILE A 1 90 ? -0.239 -15.898 2.088 1 98.81 90 ILE A C 1
ATOM 727 O O . ILE A 1 90 ? 0.048 -15.125 3.006 1 98.81 90 ILE A O 1
ATOM 731 N N . LEU A 1 91 ? -1.033 -16.938 2.236 1 98.56 91 LEU A N 1
ATOM 732 C CA . LEU A 1 91 ? -1.793 -17.078 3.473 1 98.56 91 LEU A CA 1
ATOM 733 C C . LEU A 1 91 ? -1.017 -17.906 4.492 1 98.56 91 LEU A C 1
ATOM 735 O O . LEU A 1 91 ? -1.449 -18.062 5.637 1 98.56 91 LEU A O 1
ATOM 739 N N . ASP A 1 92 ? 0.116 -18.484 4.145 1 98.31 92 ASP A N 1
ATOM 740 C CA . ASP A 1 92 ? 0.986 -19.203 5.066 1 98.31 92 ASP A CA 1
ATOM 741 C C . ASP A 1 92 ? 1.982 -18.266 5.738 1 98.31 92 ASP A C 1
ATOM 743 O O . ASP A 1 92 ? 2.973 -17.859 5.125 1 98.31 92 ASP A O 1
ATOM 747 N N . VAL A 1 93 ? 1.813 -18 6.973 1 97.94 93 VAL A N 1
ATOM 748 C CA . VAL A 1 93 ? 2.607 -17.016 7.691 1 97.94 93 VAL A CA 1
ATOM 749 C C . VAL A 1 93 ? 4.062 -17.469 7.762 1 97.94 93 VAL A C 1
ATOM 751 O O . VAL A 1 93 ? 4.965 -16.656 7.969 1 97.94 93 VAL A O 1
ATOM 754 N N . ASN A 1 94 ? 4.332 -18.703 7.57 1 97.94 94 ASN A N 1
ATOM 755 C CA . ASN A 1 94 ? 5.699 -19.203 7.59 1 97.94 94 ASN A CA 1
ATOM 756 C C . ASN A 1 94 ? 6.48 -18.766 6.359 1 97.94 94 ASN A C 1
ATOM 758 O O . ASN A 1 94 ? 7.707 -18.875 6.32 1 97.94 94 ASN A O 1
ATOM 762 N N . SER A 1 95 ? 5.824 -18.188 5.418 1 98.5 95 SER A N 1
ATOM 763 C CA . SER A 1 95 ? 6.469 -17.734 4.184 1 98.5 95 SER A CA 1
ATOM 764 C C . SER A 1 95 ? 6.898 -16.281 4.277 1 98.5 95 SER A C 1
ATOM 766 O O . SER A 1 95 ? 7.535 -15.758 3.363 1 98.5 95 SER A O 1
ATOM 768 N N . TYR A 1 96 ? 6.602 -15.609 5.344 1 98.31 96 TYR A N 1
ATOM 769 C CA . TYR A 1 96 ? 6.75 -14.156 5.434 1 98.31 96 TYR A CA 1
ATOM 770 C C . TYR A 1 96 ? 8.188 -13.773 5.754 1 98.31 96 TYR A C 1
ATOM 772 O O . TYR A 1 96 ? 8.883 -14.484 6.492 1 98.31 96 TYR A O 1
ATOM 780 N N . PRO A 1 97 ? 8.633 -12.75 5.164 1 98.56 97 PRO A N 1
ATOM 781 C CA . PRO A 1 97 ? 7.984 -11.812 4.25 1 98.56 97 PRO A CA 1
ATOM 782 C C . PRO A 1 97 ? 7.93 -12.328 2.812 1 98.56 97 PRO A C 1
ATOM 784 O O . PRO A 1 97 ? 8.859 -13 2.357 1 98.56 97 PRO A O 1
ATOM 787 N N . VAL A 1 98 ? 6.844 -11.977 2.123 1 98.94 98 VAL A N 1
ATOM 788 C CA . VAL A 1 98 ? 6.59 -12.469 0.771 1 98.94 98 VAL A CA 1
ATOM 789 C C . VAL A 1 98 ? 6.547 -11.289 -0.205 1 98.94 98 VAL A C 1
ATOM 791 O O . VAL A 1 98 ? 5.969 -10.25 0.097 1 98.94 98 VAL A O 1
ATOM 794 N N . LEU A 1 99 ? 7.168 -11.43 -1.31 1 98.94 99 LEU A N 1
ATOM 795 C CA . LEU A 1 99 ? 7.043 -10.508 -2.43 1 98.94 99 LEU A CA 1
ATOM 796 C C . LEU A 1 99 ? 6.402 -11.195 -3.633 1 98.94 99 LEU A C 1
ATOM 798 O O . LEU A 1 99 ? 6.91 -12.203 -4.117 1 98.94 99 LEU A O 1
ATOM 802 N N . VAL A 1 100 ? 5.25 -10.719 -4.043 1 98.94 100 VAL A N 1
ATOM 803 C CA . VAL A 1 100 ? 4.574 -11.18 -5.25 1 98.94 100 VAL A CA 1
ATOM 804 C C . VAL A 1 100 ? 4.961 -10.289 -6.43 1 98.94 100 VAL A C 1
ATOM 806 O O . VAL A 1 100 ? 4.801 -9.07 -6.375 1 98.94 100 VAL A O 1
ATOM 809 N N . MET A 1 101 ? 5.516 -10.898 -7.504 1 98.62 101 MET A N 1
ATOM 810 C CA . MET A 1 101 ? 5.973 -10.055 -8.602 1 98.62 101 MET A CA 1
ATOM 811 C C . MET A 1 101 ? 5.727 -10.727 -9.945 1 98.62 101 MET A C 1
ATOM 813 O O . MET A 1 101 ? 5.59 -11.945 -10.023 1 98.62 101 MET A O 1
ATOM 817 N N . CYS A 1 102 ? 5.574 -9.961 -10.945 1 97.31 102 CYS A N 1
ATOM 818 C CA . CYS A 1 102 ? 5.684 -10.344 -12.352 1 97.31 102 CYS A CA 1
ATOM 819 C C . CYS A 1 102 ? 6.59 -9.383 -13.109 1 97.31 102 CYS A C 1
ATOM 821 O O . CYS A 1 102 ? 7.477 -8.766 -12.523 1 97.31 102 CYS A O 1
ATOM 823 N N . HIS A 1 103 ? 6.453 -9.281 -14.414 1 95.25 103 HIS A N 1
ATOM 824 C CA . HIS A 1 103 ? 7.391 -8.461 -15.172 1 95.25 103 HIS A CA 1
ATOM 825 C C . HIS A 1 103 ? 7.32 -7 -14.742 1 95.25 103 HIS A C 1
ATOM 827 O O . HIS A 1 103 ? 8.336 -6.402 -14.383 1 95.25 103 HIS A O 1
ATOM 833 N N . LEU A 1 104 ? 6.121 -6.434 -14.672 1 96.62 104 LEU A N 1
ATOM 834 C CA . LEU A 1 104 ? 5.984 -5.012 -14.367 1 96.62 104 LEU A CA 1
ATOM 835 C C . LEU A 1 104 ? 5.156 -4.809 -13.102 1 96.62 104 LEU A C 1
ATOM 837 O O . LEU A 1 104 ? 4.926 -3.674 -12.68 1 96.62 104 LEU A O 1
ATOM 841 N N . GLY A 1 105 ? 4.621 -5.859 -12.5 1 97.56 105 GLY A N 1
ATOM 842 C CA . GLY A 1 105 ? 3.828 -5.758 -11.289 1 97.56 105 GLY A CA 1
ATOM 843 C C . GLY A 1 105 ? 2.438 -5.199 -11.531 1 97.56 105 GLY A C 1
ATOM 844 O O . GLY A 1 105 ? 1.833 -4.613 -10.625 1 97.56 105 GLY A O 1
ATOM 845 N N . ARG A 1 106 ? 1.912 -5.426 -12.742 1 96.69 106 ARG A N 1
ATOM 846 C CA . ARG A 1 106 ? 0.65 -4.773 -13.078 1 96.69 106 ARG A CA 1
ATOM 847 C C . ARG A 1 106 ? -0.484 -5.793 -13.164 1 96.69 106 ARG A C 1
ATOM 849 O O . ARG A 1 106 ? -1.352 -5.832 -12.289 1 96.69 106 ARG A O 1
ATOM 856 N N . HIS A 1 107 ? -0.422 -6.699 -14.117 1 96.25 107 HIS A N 1
ATOM 857 C CA . HIS A 1 107 ? -1.584 -7.492 -14.508 1 96.25 107 HIS A CA 1
ATOM 858 C C . HIS A 1 107 ? -1.658 -8.781 -13.703 1 96.25 107 HIS A C 1
ATOM 860 O O . HIS A 1 107 ? -2.605 -8.992 -12.938 1 96.25 107 HIS A O 1
ATOM 866 N N . ARG A 1 108 ? -0.605 -9.633 -13.875 1 96.62 108 ARG A N 1
ATOM 867 C CA . ARG A 1 108 ? -0.643 -10.906 -13.172 1 96.62 108 ARG A CA 1
ATOM 868 C C . ARG A 1 108 ? -0.597 -10.703 -11.664 1 96.62 108 ARG A C 1
ATOM 870 O O . ARG A 1 108 ? -1.387 -11.297 -10.93 1 96.62 108 ARG A O 1
ATOM 877 N N . THR A 1 109 ? 0.308 -9.812 -11.227 1 98.25 109 THR A N 1
ATOM 878 C CA . THR A 1 109 ? 0.388 -9.469 -9.805 1 98.25 109 THR A CA 1
ATOM 879 C C . THR A 1 109 ? -0.93 -8.875 -9.32 1 98.25 109 THR A C 1
ATOM 881 O O . THR A 1 109 ? -1.472 -9.297 -8.297 1 98.25 109 THR A O 1
ATOM 884 N N . GLY A 1 110 ? -1.455 -7.906 -10.094 1 98.44 110 GLY A N 1
ATOM 885 C CA . GLY A 1 110 ? -2.703 -7.254 -9.734 1 98.44 110 GLY A CA 1
ATOM 886 C C . GLY A 1 110 ? -3.879 -8.211 -9.664 1 98.44 110 GLY A C 1
ATOM 887 O O . GLY A 1 110 ? -4.777 -8.039 -8.836 1 98.44 110 GLY A O 1
ATOM 888 N N . THR A 1 111 ? -3.887 -9.195 -10.523 1 98.25 111 THR A N 1
ATOM 889 C CA . THR A 1 111 ? -4.98 -10.164 -10.547 1 98.25 111 THR A CA 1
ATOM 890 C C . THR A 1 111 ? -4.938 -11.055 -9.312 1 98.25 111 THR A C 1
ATOM 892 O O . THR A 1 111 ? -5.957 -11.25 -8.648 1 98.25 111 THR A O 1
ATOM 895 N N . VAL A 1 112 ? -3.768 -11.555 -8.961 1 98.69 112 VAL A N 1
ATOM 896 C CA . VAL A 1 112 ? -3.621 -12.398 -7.777 1 98.69 112 VAL A CA 1
ATOM 897 C C . VAL A 1 112 ? -4.027 -11.609 -6.531 1 98.69 112 VAL A C 1
ATOM 899 O O . VAL A 1 112 ? -4.789 -12.102 -5.699 1 98.69 112 VAL A O 1
ATOM 902 N N . LEU A 1 113 ? -3.57 -10.398 -6.441 1 98.81 113 LEU A N 1
ATOM 903 C CA . LEU A 1 113 ? -3.848 -9.586 -5.262 1 98.81 113 LEU A CA 1
ATOM 904 C C . LEU A 1 113 ? -5.301 -9.125 -5.246 1 98.81 113 LEU A C 1
ATOM 906 O O . LEU A 1 113 ? -5.891 -8.953 -4.18 1 98.81 113 LEU A O 1
ATOM 910 N N . GLY A 1 114 ? -5.875 -8.898 -6.465 1 98.69 114 GLY A N 1
ATOM 911 C CA . GLY A 1 114 ? -7.309 -8.664 -6.523 1 98.69 114 GLY A CA 1
ATOM 912 C C . GLY A 1 114 ? -8.117 -9.82 -5.969 1 98.69 114 GLY A C 1
ATOM 913 O O . GLY A 1 114 ? -9.094 -9.609 -5.246 1 98.69 114 GLY A O 1
ATOM 914 N N . CYS A 1 115 ? -7.746 -11.023 -6.285 1 98.75 115 CYS A N 1
ATOM 915 C CA . CYS A 1 115 ? -8.414 -12.203 -5.746 1 98.75 115 CYS A CA 1
ATOM 916 C C . CYS A 1 115 ? -8.211 -12.305 -4.238 1 98.75 115 CYS A C 1
ATOM 918 O O . CYS A 1 115 ? -9.117 -12.727 -3.516 1 98.75 115 CYS A O 1
ATOM 920 N N . LEU A 1 116 ? -7.039 -11.953 -3.762 1 98.75 116 LEU A N 1
ATOM 921 C CA . LEU A 1 116 ? -6.82 -11.883 -2.32 1 98.75 116 LEU A CA 1
ATOM 922 C C . LEU A 1 116 ? -7.816 -10.938 -1.661 1 98.75 116 LEU A C 1
ATOM 924 O O . LEU A 1 116 ? -8.391 -11.258 -0.621 1 98.75 116 LEU A O 1
ATOM 928 N N . ARG A 1 117 ? -7.992 -9.695 -2.271 1 98.44 117 ARG A N 1
ATOM 929 C CA . ARG A 1 117 ? -8.938 -8.727 -1.721 1 98.44 117 ARG A CA 1
ATOM 930 C C . ARG A 1 117 ? -10.352 -9.305 -1.682 1 98.44 117 ARG A C 1
ATOM 932 O O . ARG A 1 117 ? -11.117 -9.008 -0.768 1 98.44 117 ARG A O 1
ATOM 939 N N . LYS A 1 118 ? -10.664 -10.109 -2.701 1 97.62 118 LYS A N 1
ATOM 940 C CA . LYS A 1 118 ? -11.969 -10.773 -2.682 1 97.62 118 LYS A CA 1
ATOM 941 C C . LYS A 1 118 ? -12.078 -11.734 -1.5 1 97.62 118 LYS A C 1
ATOM 943 O O . LYS A 1 118 ? -13.117 -11.797 -0.842 1 97.62 118 LYS A O 1
ATOM 948 N N . VAL A 1 119 ? -11.078 -12.477 -1.272 1 97.56 119 VAL A N 1
ATOM 949 C CA . VAL A 1 119 ? -11.039 -13.367 -0.113 1 97.56 119 VAL A CA 1
ATOM 950 C C . VAL A 1 119 ? -11.227 -12.547 1.165 1 97.56 119 VAL A C 1
ATOM 952 O O . VAL A 1 119 ? -11.891 -13 2.104 1 97.56 119 VAL A O 1
ATOM 955 N N . GLN A 1 120 ? -10.703 -11.344 1.175 1 97.06 120 GLN A N 1
ATOM 956 C CA . GLN A 1 120 ? -10.82 -10.43 2.311 1 97.06 120 GLN A CA 1
ATOM 957 C C . GLN A 1 120 ? -12.195 -9.773 2.344 1 97.06 120 GLN A C 1
ATOM 959 O O . GLN A 1 120 ? -12.453 -8.914 3.193 1 97.06 120 GLN A O 1
ATOM 964 N N . ARG A 1 121 ? -12.992 -9.984 1.31 1 96.44 121 ARG A N 1
ATOM 965 C CA . ARG A 1 121 ? -14.383 -9.555 1.213 1 96.44 121 ARG A CA 1
ATOM 966 C C . ARG A 1 121 ? -14.477 -8.062 0.904 1 96.44 121 ARG A C 1
ATOM 968 O O . ARG A 1 121 ? -15.422 -7.395 1.331 1 96.44 121 ARG A O 1
ATOM 975 N N . TRP A 1 122 ? -13.477 -7.527 0.231 1 97.44 122 TRP A N 1
ATOM 976 C CA . TRP A 1 122 ? -13.641 -6.18 -0.311 1 97.44 122 TRP A CA 1
ATOM 977 C C . TRP A 1 122 ? -14.75 -6.148 -1.359 1 97.44 122 TRP A C 1
ATOM 979 O O . TRP A 1 122 ? -14.984 -7.145 -2.053 1 97.44 122 TRP A O 1
ATOM 989 N N . ASN A 1 123 ? -15.398 -5.055 -1.446 1 97.12 123 ASN A N 1
ATOM 990 C CA . ASN A 1 123 ? -16.328 -4.93 -2.568 1 97.12 123 ASN A CA 1
ATOM 991 C C . ASN A 1 123 ? -15.578 -4.82 -3.896 1 97.12 123 ASN A C 1
ATOM 993 O O . ASN A 1 123 ? -14.438 -4.371 -3.938 1 97.12 123 ASN A O 1
ATOM 997 N N . LEU A 1 124 ? -16.219 -5.152 -4.949 1 97.88 124 LEU A N 1
ATOM 998 C CA . LEU A 1 124 ? -15.57 -5.266 -6.254 1 97.88 124 LEU A CA 1
ATOM 999 C C . LEU A 1 124 ? -15.055 -3.912 -6.727 1 97.88 124 LEU A C 1
ATOM 1001 O O . LEU A 1 124 ? -13.953 -3.822 -7.277 1 97.88 124 LEU A O 1
ATOM 1005 N N . ALA A 1 125 ? -15.805 -2.887 -6.531 1 97.88 125 ALA A N 1
ATOM 1006 C CA . ALA A 1 125 ? -15.391 -1.562 -6.984 1 97.88 125 ALA A CA 1
ATOM 1007 C C . ALA A 1 125 ? -14.039 -1.173 -6.379 1 97.88 125 ALA A C 1
ATOM 1009 O O . ALA A 1 125 ? -13.18 -0.633 -7.07 1 97.88 125 ALA A O 1
ATOM 1010 N N . SER A 1 126 ? -13.859 -1.44 -5.086 1 97.88 126 SER A N 1
ATOM 1011 C CA . SER A 1 126 ? -12.617 -1.114 -4.398 1 97.88 126 SER A CA 1
ATOM 1012 C C . SER A 1 126 ? -11.477 -2.002 -4.879 1 97.88 126 SER A C 1
ATOM 1014 O O . SER A 1 126 ? -10.328 -1.55 -4.984 1 97.88 126 SER A O 1
ATOM 1016 N N . ILE A 1 127 ? -11.789 -3.24 -5.117 1 98.5 127 ILE A N 1
ATOM 1017 C CA . ILE A 1 127 ? -10.781 -4.16 -5.641 1 98.5 127 ILE A CA 1
ATOM 1018 C C . ILE A 1 127 ? -10.273 -3.654 -6.984 1 98.5 127 ILE A C 1
ATOM 1020 O O . ILE A 1 127 ? -9.062 -3.594 -7.215 1 98.5 127 ILE A O 1
ATOM 1024 N N . PHE A 1 128 ? -11.18 -3.258 -7.805 1 98.5 128 PHE A N 1
ATOM 1025 C CA . PHE A 1 128 ? -10.805 -2.773 -9.133 1 98.5 128 PHE A CA 1
ATOM 1026 C C . PHE A 1 128 ? -10.047 -1.46 -9.031 1 98.5 128 PHE A C 1
ATOM 1028 O O . PHE A 1 128 ? -9.117 -1.217 -9.805 1 98.5 128 PHE A O 1
ATOM 1035 N N . GLU A 1 129 ? -10.469 -0.664 -8.125 1 98 129 GLU A N 1
ATOM 1036 C CA . GLU A 1 129 ? -9.75 0.593 -7.93 1 98 129 GLU A CA 1
ATOM 1037 C C . GLU A 1 129 ? -8.281 0.346 -7.613 1 98 129 GLU A C 1
ATOM 1039 O O . GLU A 1 129 ? -7.402 1.005 -8.172 1 98 129 GLU A O 1
ATOM 1044 N N . GLU A 1 130 ? -8.039 -0.565 -6.719 1 98.31 130 GLU A N 1
ATOM 1045 C CA . GLU A 1 130 ? -6.652 -0.883 -6.379 1 98.31 130 GLU A CA 1
ATOM 1046 C C . GLU A 1 130 ? -5.91 -1.466 -7.582 1 98.31 130 GLU A C 1
ATOM 1048 O O . GLU A 1 130 ? -4.77 -1.094 -7.852 1 98.31 130 GLU A O 1
ATOM 1053 N N . TYR A 1 131 ? -6.555 -2.379 -8.289 1 98.5 131 TYR A N 1
ATOM 1054 C CA . TYR A 1 131 ? -5.945 -2.947 -9.484 1 98.5 131 TYR A CA 1
ATOM 1055 C C . TYR A 1 131 ? -5.574 -1.854 -10.484 1 98.5 131 TYR A C 1
ATOM 1057 O O . TYR A 1 131 ? -4.449 -1.819 -10.984 1 98.5 131 TYR A O 1
ATOM 1065 N N . ARG A 1 132 ? -6.48 -0.978 -10.703 1 97.88 132 ARG A N 1
ATOM 1066 C CA . ARG A 1 132 ? -6.305 0.073 -11.703 1 97.88 132 ARG A CA 1
ATOM 1067 C C . ARG A 1 132 ? -5.215 1.052 -11.281 1 97.88 132 ARG A C 1
ATOM 1069 O O . ARG A 1 132 ? -4.516 1.61 -12.125 1 97.88 132 ARG A O 1
ATOM 1076 N N . ARG A 1 133 ? -5.027 1.231 -10.016 1 97.06 133 ARG A N 1
ATOM 1077 C CA . ARG A 1 133 ? -3.971 2.107 -9.516 1 97.06 133 ARG A CA 1
ATOM 1078 C C . ARG A 1 133 ? -2.6 1.635 -9.992 1 97.06 133 ARG A C 1
ATOM 1080 O O . ARG A 1 133 ? -1.734 2.449 -10.312 1 97.06 133 ARG A O 1
ATOM 1087 N N . TYR A 1 134 ? -2.41 0.394 -10.078 1 97.88 134 TYR A N 1
ATOM 1088 C CA . TYR A 1 134 ? -1.123 -0.164 -10.477 1 97.88 134 TYR A CA 1
ATOM 1089 C C . TYR A 1 134 ? -1.06 -0.357 -11.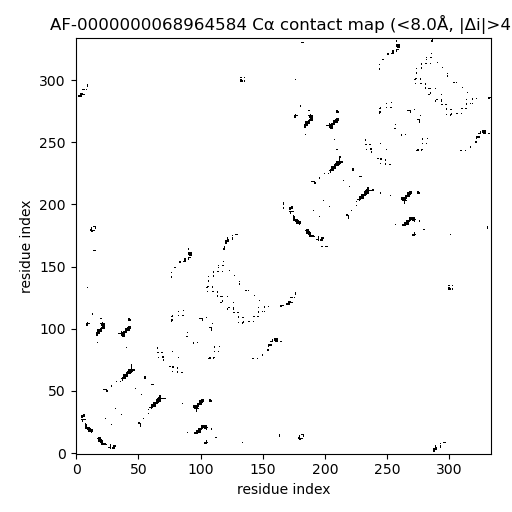984 1 97.88 134 TYR A C 1
ATOM 1091 O O . TYR A 1 134 ? 0.01 -0.242 -12.594 1 97.88 134 TYR A O 1
ATOM 1099 N N . ALA A 1 135 ? -2.238 -0.631 -12.594 1 96.19 135 ALA A N 1
ATOM 1100 C CA . ALA A 1 135 ? -2.271 -0.882 -14.031 1 96.19 135 ALA A CA 1
ATOM 1101 C C . ALA A 1 135 ? -2.242 0.427 -14.812 1 96.19 135 ALA A C 1
ATOM 1103 O O . ALA A 1 135 ? -1.77 0.464 -15.953 1 96.19 135 ALA A O 1
ATOM 1104 N N . GLY A 1 136 ? -2.797 1.503 -14.164 1 92.5 136 GLY A N 1
ATOM 1105 C CA . GLY A 1 136 ? -2.859 2.787 -14.844 1 92.5 136 GLY A CA 1
ATOM 1106 C C . GLY A 1 136 ? -3.658 2.74 -16.125 1 92.5 136 GLY A C 1
ATOM 1107 O O . GLY A 1 136 ? -4.797 2.271 -16.141 1 92.5 136 GLY A O 1
ATOM 1108 N N . THR A 1 137 ? -3.045 3.172 -17.25 1 90.88 137 THR A N 1
ATOM 1109 C CA . THR A 1 137 ? -3.723 3.242 -18.531 1 90.88 137 THR A CA 1
ATOM 1110 C C . THR A 1 137 ? -3.727 1.88 -19.219 1 90.88 137 THR A C 1
ATOM 1112 O O . THR A 1 137 ? -4.328 1.716 -20.281 1 90.88 137 THR A O 1
ATOM 1115 N N . LYS A 1 138 ? -3.135 0.867 -18.656 1 93 138 LYS A N 1
ATOM 1116 C CA . LYS A 1 138 ? -3.002 -0.447 -19.281 1 93 138 LYS A CA 1
ATOM 1117 C C . LYS A 1 138 ? -3.982 -1.446 -18.672 1 93 138 LYS A C 1
ATOM 1119 O O . LYS A 1 138 ? -3.773 -2.658 -18.766 1 93 138 LYS A O 1
ATOM 1124 N N . VAL A 1 139 ? -4.98 -0.989 -18.078 1 95.25 139 VAL A N 1
ATOM 1125 C CA . VAL A 1 139 ? -5.992 -1.832 -17.438 1 95.25 139 VAL A CA 1
ATOM 1126 C C . VAL A 1 139 ? -6.523 -2.844 -18.453 1 95.25 139 VAL A C 1
ATOM 1128 O O . VAL A 1 139 ? -6.766 -2.502 -19.609 1 95.25 139 VAL A O 1
ATOM 1131 N N . ARG A 1 140 ? -6.723 -4.027 -18.031 1 95.25 140 ARG A N 1
ATOM 1132 C CA . ARG A 1 140 ? -7.301 -5.086 -18.844 1 95.25 140 ARG A CA 1
ATOM 1133 C C . ARG A 1 140 ? -8.633 -5.555 -18.281 1 95.25 140 ARG A C 1
ATOM 1135 O O . ARG A 1 140 ? -8.68 -6.102 -17.172 1 95.25 140 ARG A O 1
ATOM 1142 N N . LEU A 1 141 ? -9.664 -5.383 -19.062 1 95.62 141 LEU A N 1
ATOM 1143 C CA . LEU A 1 141 ? -11.008 -5.777 -18.656 1 95.62 141 LEU A CA 1
ATOM 1144 C C . LEU A 1 141 ? -11.055 -7.258 -18.297 1 95.62 141 LEU A C 1
ATOM 1146 O O . LEU A 1 141 ? -11.734 -7.652 -17.344 1 95.62 141 LEU A O 1
ATOM 1150 N N . MET A 1 142 ? -10.336 -8.094 -18.984 1 95.75 142 MET A N 1
ATOM 1151 C CA . MET A 1 142 ? -10.336 -9.539 -18.766 1 95.75 142 MET A CA 1
ATOM 1152 C C . MET A 1 142 ? -9.82 -9.883 -17.375 1 95.75 142 MET A C 1
ATOM 1154 O O . MET A 1 142 ? -10.305 -10.828 -16.734 1 95.75 142 MET A O 1
ATOM 1158 N N . ASN A 1 143 ? -8.844 -9.164 -16.891 1 97.25 143 ASN A N 1
ATOM 1159 C CA . ASN A 1 143 ? -8.344 -9.383 -15.539 1 97.25 143 ASN A CA 1
ATOM 1160 C C . ASN A 1 143 ? -9.391 -9.039 -14.484 1 97.25 143 ASN A C 1
ATOM 1162 O O . ASN A 1 143 ? -9.547 -9.758 -13.492 1 97.25 143 ASN A O 1
ATOM 1166 N N . GLU A 1 144 ? -10.086 -7.898 -14.719 1 98.06 144 GLU A N 1
ATOM 1167 C CA . GLU A 1 144 ? -11.148 -7.512 -13.797 1 98.06 144 GLU A CA 1
ATOM 1168 C C . GLU A 1 144 ? -12.273 -8.539 -13.797 1 98.06 144 GLU A C 1
ATOM 1170 O O . GLU A 1 144 ? -12.82 -8.875 -12.734 1 98.06 144 GLU A O 1
ATOM 1175 N N . GLN A 1 145 ? -12.602 -9.031 -14.945 1 97.81 145 GLN A N 1
ATOM 1176 C CA . GLN A 1 145 ? -13.617 -10.078 -15.047 1 97.81 145 GLN A CA 1
ATOM 1177 C C . GLN A 1 145 ? -13.164 -11.352 -14.328 1 97.81 145 GLN A C 1
ATOM 1179 O O . GLN A 1 145 ? -13.961 -12.008 -13.656 1 97.81 145 GLN A O 1
ATOM 1184 N N . PHE A 1 146 ? -11.922 -11.695 -14.477 1 97.56 146 PHE A N 1
ATOM 1185 C CA . PHE A 1 146 ? -11.383 -12.867 -13.789 1 97.56 146 PHE A CA 1
ATOM 1186 C C . PHE A 1 146 ? -11.516 -12.711 -12.273 1 97.56 146 PHE A C 1
ATOM 1188 O O . PHE A 1 146 ? -11.984 -13.617 -11.594 1 97.56 146 PHE A O 1
ATOM 1195 N N . ILE A 1 147 ? -11.125 -11.578 -11.766 1 98.31 147 ILE A N 1
ATOM 1196 C CA . ILE A 1 147 ? -11.211 -11.312 -10.336 1 98.31 147 ILE A CA 1
ATOM 1197 C C . ILE A 1 147 ? -12.664 -11.43 -9.875 1 98.31 147 ILE A C 1
ATOM 1199 O O . ILE A 1 147 ? -12.953 -12.062 -8.859 1 98.31 147 ILE A O 1
ATOM 1203 N N . GLU A 1 148 ? -13.539 -10.805 -10.625 1 98.12 148 GLU A N 1
ATOM 1204 C CA . GLU A 1 148 ? -14.961 -10.812 -10.297 1 98.12 148 GLU A CA 1
ATOM 1205 C C . GLU A 1 148 ? -15.5 -12.242 -10.203 1 98.12 148 GLU A C 1
ATOM 1207 O O . GLU A 1 148 ? -16.25 -12.562 -9.281 1 98.12 148 GLU A O 1
ATOM 1212 N N . LEU A 1 149 ? -15.047 -13.062 -11.062 1 97.94 149 LEU A N 1
ATOM 1213 C CA . LEU A 1 149 ? -15.648 -14.391 -11.203 1 97.94 149 LEU A CA 1
ATOM 1214 C C . LEU A 1 149 ? -14.883 -15.422 -10.375 1 97.94 149 LEU A C 1
ATOM 1216 O O . LEU A 1 149 ? -15.344 -16.547 -10.219 1 97.94 149 LEU A O 1
ATOM 1220 N N . PHE A 1 150 ? -13.742 -15.102 -9.883 1 98.19 150 PHE A N 1
ATOM 1221 C CA . PHE A 1 150 ? -12.945 -16.016 -9.078 1 98.19 150 PHE A CA 1
ATOM 1222 C C . PHE A 1 150 ? -13.758 -16.547 -7.906 1 98.19 150 PHE A C 1
ATOM 1224 O O . PHE A 1 150 ? -14.391 -15.789 -7.18 1 98.19 150 PHE A O 1
ATOM 1231 N N . ASP A 1 151 ? -13.734 -17.812 -7.715 1 97.88 151 ASP A N 1
ATOM 1232 C CA . ASP A 1 151 ? -14.477 -18.484 -6.648 1 97.88 151 ASP A CA 1
ATOM 1233 C C . ASP A 1 151 ? -13.641 -18.594 -5.379 1 97.88 151 ASP A C 1
ATOM 1235 O O . ASP A 1 151 ? -12.789 -19.484 -5.27 1 97.88 151 ASP A O 1
ATOM 1239 N N . THR A 1 152 ? -13.945 -17.828 -4.418 1 97.38 152 THR A N 1
ATOM 1240 C CA . THR A 1 152 ? -13.156 -17.75 -3.193 1 97.38 152 THR A CA 1
ATOM 1241 C C . THR A 1 152 ? -13.32 -19.031 -2.367 1 97.38 152 THR A C 1
ATOM 1243 O O . THR A 1 152 ? -12.523 -19.297 -1.465 1 97.38 152 THR A O 1
ATOM 1246 N N . ASP A 1 153 ? -14.305 -19.797 -2.639 1 97.25 153 ASP A N 1
ATOM 1247 C CA . ASP A 1 153 ? -14.508 -21.047 -1.901 1 97.25 153 ASP A CA 1
ATOM 1248 C C . ASP A 1 153 ? -13.406 -22.062 -2.203 1 97.25 153 ASP A C 1
ATOM 1250 O O . ASP A 1 153 ? -13.219 -23.016 -1.459 1 97.25 153 ASP A O 1
ATOM 1254 N N . LEU A 1 154 ? -12.742 -21.844 -3.264 1 97.94 154 LEU A N 1
ATOM 1255 C CA . LEU A 1 154 ? -11.672 -22.75 -3.664 1 97.94 154 LEU A CA 1
ATOM 1256 C C . LEU A 1 154 ? -10.406 -22.484 -2.855 1 97.94 154 LEU A C 1
ATOM 1258 O O . LEU A 1 154 ? -9.477 -23.297 -2.873 1 97.94 154 LEU A O 1
ATOM 1262 N N . VAL A 1 155 ? -10.32 -21.391 -2.141 1 98.19 155 VAL A N 1
ATOM 1263 C CA . VAL A 1 155 ? -9.125 -20.984 -1.396 1 98.19 155 VAL A CA 1
ATOM 1264 C C . VAL A 1 155 ? -9.07 -21.734 -0.07 1 98.19 155 VAL A C 1
ATOM 1266 O O . VAL A 1 155 ? -10.047 -21.766 0.682 1 98.19 155 VAL A O 1
ATOM 1269 N N . ARG A 1 156 ? -7.965 -22.328 0.18 1 96.94 156 ARG A N 1
ATOM 1270 C CA . ARG A 1 156 ? -7.742 -23 1.461 1 96.94 156 ARG A CA 1
ATOM 1271 C C . ARG A 1 156 ? -7.215 -22.016 2.5 1 96.94 156 ARG A C 1
ATOM 1273 O O . ARG A 1 156 ? -6.105 -21.484 2.361 1 96.94 156 ARG A O 1
ATOM 1280 N N . ILE A 1 157 ? -7.965 -21.797 3.51 1 96.94 157 ILE A N 1
ATOM 1281 C CA . ILE A 1 157 ? -7.535 -20.938 4.602 1 96.94 157 ILE A CA 1
ATOM 1282 C C . ILE A 1 157 ? -6.836 -21.766 5.676 1 96.94 157 ILE A C 1
ATOM 1284 O O . ILE A 1 157 ? -7.426 -22.688 6.23 1 96.94 157 ILE A O 1
ATOM 1288 N N . PRO A 1 158 ? -5.641 -21.453 5.906 1 96.94 158 PRO A N 1
ATOM 1289 C CA . PRO A 1 158 ? -4.926 -22.234 6.926 1 96.94 158 PRO A CA 1
ATOM 1290 C C . PRO A 1 158 ? -5.496 -22.031 8.328 1 96.94 158 PRO A C 1
ATOM 1292 O O . PRO A 1 158 ? -6.246 -21.078 8.562 1 96.94 158 PRO A O 1
ATOM 1295 N N . ALA A 1 159 ? -5.145 -22.891 9.219 1 94.81 159 ALA A N 1
ATOM 1296 C CA . ALA A 1 159 ? -5.609 -22.844 10.602 1 94.81 159 ALA A CA 1
ATOM 1297 C C . ALA A 1 159 ? -5.156 -21.547 11.281 1 94.81 159 ALA A C 1
ATOM 1299 O O . ALA A 1 159 ? -5.898 -20.969 12.07 1 94.81 159 ALA A O 1
ATOM 1300 N N . ASN A 1 160 ? -3.949 -21.172 10.938 1 95 160 ASN A N 1
ATOM 1301 C CA . ASN A 1 160 ? -3.391 -19.922 11.461 1 95 160 ASN A CA 1
ATOM 1302 C C . ASN A 1 160 ? -3.148 -18.906 10.352 1 95 160 ASN A C 1
ATOM 1304 O O . ASN A 1 160 ? -2.002 -18.656 9.969 1 95 160 ASN A O 1
ATOM 1308 N N . PRO A 1 161 ? -4.199 -18.328 9.844 1 96.19 161 PRO A N 1
ATOM 1309 C CA . PRO A 1 161 ? -4.031 -17.359 8.766 1 96.19 161 PRO A CA 1
ATOM 1310 C C . PRO A 1 161 ? -3.393 -16.047 9.242 1 96.19 161 PRO A C 1
ATOM 1312 O O . PRO A 1 161 ? -3.336 -15.789 10.445 1 96.19 161 PRO A O 1
ATOM 1315 N N . PRO A 1 162 ? -2.908 -15.289 8.305 1 97.31 162 PRO A N 1
ATOM 1316 C CA . PRO A 1 162 ? -2.393 -13.984 8.719 1 97.31 162 PRO A CA 1
ATOM 1317 C C . PRO A 1 162 ? -3.439 -13.141 9.438 1 97.31 162 PRO A C 1
ATOM 1319 O O . PRO A 1 162 ? -4.617 -13.172 9.07 1 97.31 162 PRO A O 1
ATOM 1322 N N . SER A 1 163 ? -2.967 -12.344 10.344 1 94.62 163 SER A N 1
ATOM 1323 C CA . SER A 1 163 ? -3.873 -11.562 11.18 1 94.62 163 SER A CA 1
ATOM 1324 C C . SER A 1 163 ? -4.652 -10.555 10.352 1 94.62 163 SER A C 1
ATOM 1326 O O . SER A 1 163 ? -5.746 -10.133 10.742 1 94.62 163 SER A O 1
ATOM 1328 N N . TRP A 1 164 ? -4.117 -10.227 9.195 1 94.94 164 TRP A N 1
ATOM 1329 C CA . TRP A 1 164 ? -4.73 -9.18 8.391 1 94.94 164 TRP A CA 1
ATOM 1330 C C . TRP A 1 164 ? -5.785 -9.758 7.453 1 94.94 164 TRP A C 1
ATOM 1332 O O . TRP A 1 164 ? -6.461 -9.016 6.738 1 94.94 164 TRP A O 1
ATOM 1342 N N . LEU A 1 165 ? -6 -11.031 7.355 1 94.31 165 LEU A N 1
ATOM 1343 C CA . LEU A 1 165 ? -6.871 -11.633 6.355 1 94.31 165 LEU A CA 1
ATOM 1344 C C . LEU A 1 165 ? -8.305 -11.125 6.504 1 94.31 165 LEU A C 1
ATOM 1346 O O . LEU A 1 165 ? -8.984 -10.875 5.504 1 94.31 165 LEU A O 1
ATOM 1350 N N . TYR A 1 166 ? -8.766 -10.898 7.797 1 81.5 166 TYR A N 1
ATOM 1351 C CA . TYR A 1 166 ? -10.164 -10.516 7.969 1 81.5 166 TYR A CA 1
ATOM 1352 C C . TYR A 1 166 ? -10.281 -9.094 8.492 1 81.5 166 TYR A C 1
ATOM 1354 O O . TYR A 1 166 ? -11.289 -8.727 9.094 1 81.5 166 TYR A O 1
ATOM 1362 N N . ILE A 1 167 ? -9.219 -8.242 8.172 1 72.12 167 ILE A N 1
ATOM 1363 C CA . ILE A 1 167 ? -9.281 -6.824 8.508 1 72.12 167 ILE A CA 1
ATOM 1364 C C . ILE A 1 167 ? -9.906 -6.047 7.348 1 72.12 167 ILE A C 1
ATOM 1366 O O . ILE A 1 167 ? -9.703 -6.395 6.18 1 72.12 167 ILE A O 1
ATOM 1370 N N . MET B 1 1 ? -26.922 -11.508 2.943 1 38.38 1 MET B N 1
ATOM 1371 C CA . MET B 1 1 ? -26.047 -11.031 1.869 1 38.38 1 MET B CA 1
ATOM 1372 C C . MET B 1 1 ? -24.641 -10.75 2.389 1 38.38 1 MET B C 1
ATOM 1374 O O . MET B 1 1 ? -24.469 -10.023 3.367 1 38.38 1 MET B O 1
ATOM 1378 N N . SER B 1 2 ? -23.688 -11.633 2.219 1 55.12 2 SER B N 1
ATOM 1379 C CA . SER B 1 2 ? -22.422 -11.539 2.938 1 55.12 2 SER B CA 1
ATOM 1380 C C . SER B 1 2 ? -21.797 -10.156 2.783 1 55.12 2 SER B C 1
ATOM 1382 O O . SER B 1 2 ? -21.719 -9.625 1.673 1 55.12 2 SER B O 1
ATOM 1384 N N . TYR B 1 3 ? -21.828 -9.352 3.799 1 78.56 3 TYR B N 1
ATOM 1385 C CA . TYR B 1 3 ? -21.453 -7.945 3.887 1 78.56 3 TYR B CA 1
ATOM 1386 C C . TYR B 1 3 ? -20 -7.738 3.438 1 78.56 3 TYR B C 1
ATOM 1388 O O . TYR B 1 3 ? -19.109 -8.5 3.822 1 78.56 3 TYR B O 1
ATOM 1396 N N . SER B 1 4 ? -19.828 -7.039 2.273 1 89.69 4 SER B N 1
ATOM 1397 C CA . SER B 1 4 ? -18.516 -6.68 1.771 1 89.69 4 SER B CA 1
ATOM 1398 C C . SER B 1 4 ? -17.953 -5.453 2.488 1 89.69 4 SER B C 1
ATOM 1400 O O . SER B 1 4 ? -18.719 -4.625 2.994 1 89.69 4 SER B O 1
ATOM 1402 N N . TYR B 1 5 ? -16.75 -5.488 2.664 1 95.12 5 TYR B N 1
ATOM 1403 C CA . TYR B 1 5 ? -16.062 -4.312 3.195 1 95.12 5 TYR B CA 1
ATOM 1404 C C . TYR B 1 5 ? -15.7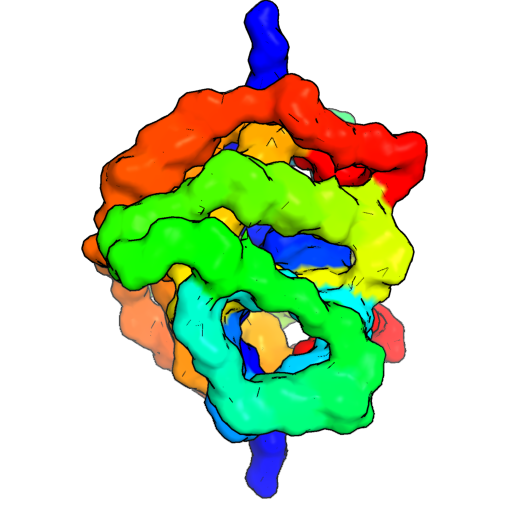03 -3.346 2.078 1 95.12 5 TYR B C 1
ATOM 1406 O O . TYR B 1 5 ? -15.312 -3.766 0.985 1 95.12 5 TYR B O 1
ATOM 1414 N N . ILE B 1 6 ? -15.852 -2.074 2.383 1 97.31 6 ILE B N 1
ATOM 1415 C CA . ILE B 1 6 ? -15.617 -1.039 1.381 1 97.31 6 ILE B CA 1
ATOM 1416 C C . ILE B 1 6 ? -14.555 -0.06 1.887 1 97.31 6 ILE B C 1
ATOM 1418 O O . ILE B 1 6 ? -14.867 0.873 2.631 1 97.31 6 ILE B O 1
ATOM 1422 N N . PRO B 1 7 ? -13.328 -0.234 1.511 1 97.69 7 PRO B N 1
ATOM 1423 C CA . PRO B 1 7 ? -12.328 0.775 1.869 1 97.69 7 PRO B CA 1
ATOM 1424 C C . PRO B 1 7 ? -12.641 2.152 1.291 1 97.69 7 PRO B C 1
ATOM 1426 O O . PRO B 1 7 ? -13.32 2.254 0.264 1 97.69 7 PRO B O 1
ATOM 1429 N N . PRO B 1 8 ? -12.203 3.178 1.958 1 98.19 8 PRO B N 1
ATOM 1430 C CA . PRO B 1 8 ? -12.375 4.504 1.354 1 98.19 8 PRO B CA 1
ATOM 1431 C C . PRO B 1 8 ? -11.539 4.684 0.089 1 98.19 8 PRO B C 1
ATOM 1433 O O . PRO B 1 8 ? -10.617 3.906 -0.163 1 98.19 8 PRO B O 1
ATOM 1436 N N . GLN B 1 9 ? -11.844 5.684 -0.629 1 97.44 9 GLN B N 1
ATOM 1437 C CA . GLN B 1 9 ? -11.141 5.98 -1.87 1 97.44 9 GLN B CA 1
ATOM 1438 C C . GLN B 1 9 ? -9.641 6.148 -1.624 1 97.44 9 GLN B C 1
ATOM 1440 O O . GLN B 1 9 ? -9.234 6.785 -0.648 1 97.44 9 GLN B O 1
ATOM 1445 N N . ASN B 1 10 ? -8.805 5.527 -2.512 1 98.12 10 ASN B N 1
ATOM 1446 C CA . ASN B 1 10 ? -7.352 5.637 -2.475 1 98.12 10 ASN B CA 1
ATOM 1447 C C . ASN B 1 10 ? -6.781 5.086 -1.169 1 98.12 10 ASN B C 1
ATOM 1449 O O . ASN B 1 10 ? -5.805 5.613 -0.641 1 98.12 10 ASN B O 1
ATOM 1453 N N . PHE B 1 11 ? -7.484 4.066 -0.701 1 98.56 11 PHE B N 1
ATOM 1454 C CA . PHE B 1 11 ? -6.973 3.385 0.481 1 98.56 11 PHE B CA 1
ATOM 1455 C C . PHE B 1 11 ? -5.715 2.588 0.144 1 98.56 11 PHE B C 1
ATOM 1457 O O . PHE B 1 11 ? -5.645 1.947 -0.906 1 98.56 11 PHE B O 1
ATOM 1464 N N . GLY B 1 12 ? -4.75 2.621 1.045 1 98.12 12 GLY B N 1
ATOM 1465 C CA . GLY B 1 12 ? -3.562 1.799 0.89 1 98.12 12 GLY B CA 1
ATOM 1466 C C . GLY B 1 12 ? -2.744 1.688 2.162 1 98.12 12 GLY B C 1
ATOM 1467 O O . GLY B 1 12 ? -2.861 2.525 3.059 1 98.12 12 GLY B O 1
ATOM 1468 N N . LEU B 1 13 ? -2 0.639 2.209 1 98.25 13 LEU B N 1
ATOM 1469 C CA . LEU B 1 13 ? -0.998 0.497 3.258 1 98.25 13 LEU B CA 1
ATOM 1470 C C . LEU B 1 13 ? 0.307 1.179 2.859 1 98.25 13 LEU B C 1
ATOM 1472 O O . LEU B 1 13 ? 0.824 0.947 1.764 1 98.25 13 LEU B O 1
ATOM 1476 N N . VAL B 1 14 ? 0.738 2.062 3.701 1 98.5 14 VAL B N 1
ATOM 1477 C CA . VAL B 1 14 ? 1.984 2.779 3.455 1 98.5 14 VAL B CA 1
ATOM 1478 C C . VAL B 1 14 ? 3.15 2.023 4.086 1 98.5 14 VAL B C 1
ATOM 1480 O O . VAL B 1 14 ? 4.211 1.88 3.475 1 98.5 14 VAL B O 1
ATOM 1483 N N . ALA B 1 15 ? 3 1.595 5.254 1 97.88 15 ALA B N 1
ATOM 1484 C CA . ALA B 1 15 ? 3.883 0.791 6.094 1 97.88 15 ALA B CA 1
ATOM 1485 C C . ALA B 1 15 ? 3.098 0.088 7.199 1 97.88 15 ALA B C 1
ATOM 1487 O O . ALA B 1 15 ? 1.89 0.29 7.336 1 97.88 15 ALA B O 1
ATOM 1488 N N . GLU B 1 16 ? 3.76 -0.788 7.91 1 96 16 GLU B N 1
ATOM 1489 C CA . GLU B 1 16 ? 3.076 -1.458 9.016 1 96 16 GLU B CA 1
ATOM 1490 C C . GLU B 1 16 ? 2.434 -0.447 9.961 1 96 16 GLU B C 1
ATOM 1492 O O . GLU B 1 16 ? 3.105 0.455 10.461 1 96 16 GLU B O 1
ATOM 1497 N N . ASN B 1 17 ? 1.126 -0.517 10.086 1 97.62 17 ASN B N 1
ATOM 1498 C CA . ASN B 1 17 ? 0.304 0.282 10.992 1 97.62 17 ASN B CA 1
ATOM 1499 C C . ASN B 1 17 ? 0.151 1.715 10.484 1 97.62 17 ASN B C 1
ATOM 1501 O O . ASN B 1 17 ? -0.22 2.607 11.25 1 97.62 17 ASN B O 1
ATOM 1505 N N . LEU B 1 18 ? 0.497 1.958 9.266 1 98.69 18 LEU B N 1
ATOM 1506 C CA . LEU B 1 18 ? 0.342 3.262 8.633 1 98.69 18 LEU B CA 1
ATOM 1507 C C . LEU B 1 18 ? -0.464 3.143 7.344 1 98.69 18 LEU B C 1
ATOM 1509 O O . LEU B 1 18 ? -0.044 2.463 6.402 1 98.69 18 LEU B O 1
ATOM 1513 N N . TYR B 1 19 ? -1.613 3.859 7.324 1 98.81 19 TYR B N 1
ATOM 1514 C CA . TYR B 1 19 ? -2.543 3.775 6.203 1 98.81 19 TYR B CA 1
ATOM 1515 C C . TYR B 1 19 ? -2.779 5.148 5.586 1 98.81 19 TYR B C 1
ATOM 1517 O O . TYR B 1 19 ? -2.506 6.172 6.215 1 98.81 19 TYR B O 1
ATOM 1525 N N . ARG B 1 20 ? -3.268 5.121 4.387 1 98.94 20 ARG B N 1
ATOM 1526 C CA . ARG B 1 20 ? -3.68 6.344 3.701 1 98.94 20 ARG B CA 1
ATOM 1527 C C . ARG B 1 20 ? -5.047 6.172 3.053 1 98.94 20 ARG B C 1
ATOM 1529 O O . ARG B 1 20 ? -5.438 5.059 2.693 1 98.94 20 ARG B O 1
ATOM 1536 N N . SER B 1 21 ? -5.797 7.25 2.85 1 98.81 21 SER B N 1
ATOM 1537 C CA . SER B 1 21 ? -7.047 7.188 2.1 1 98.81 21 SER B CA 1
ATOM 1538 C C . SER B 1 21 ? -7.652 8.578 1.91 1 98.81 21 SER B C 1
ATOM 1540 O O . SER B 1 21 ? -7.098 9.57 2.385 1 98.81 21 SER B O 1
ATOM 1542 N N . GLY B 1 22 ? -8.758 8.633 1.177 1 98.44 22 GLY B N 1
ATOM 1543 C CA . GLY B 1 22 ? -9.648 9.781 1.215 1 98.44 22 GLY B CA 1
ATOM 1544 C C . GLY B 1 22 ? -10.602 9.75 2.395 1 98.44 22 GLY B C 1
ATOM 1545 O O . GLY B 1 22 ? -10.625 8.781 3.158 1 98.44 22 GLY B O 1
ATOM 1546 N N . GLU B 1 23 ? -11.32 10.82 2.547 1 98.5 23 GLU B N 1
ATOM 1547 C CA . GLU B 1 23 ? -12.328 10.883 3.604 1 98.5 23 GLU B CA 1
ATOM 1548 C C . GLU B 1 23 ? -13.43 9.844 3.387 1 98.5 23 GLU B C 1
ATOM 1550 O O . GLU B 1 23 ? -13.914 9.672 2.268 1 98.5 23 GLU B O 1
ATOM 1555 N N . PRO B 1 24 ? -13.852 9.156 4.418 1 98.25 24 PRO B N 1
ATOM 1556 C CA . PRO B 1 24 ? -14.836 8.086 4.277 1 98.25 24 PRO B CA 1
ATOM 1557 C C . PRO B 1 24 ? -16.266 8.617 4.141 1 98.25 24 PRO B C 1
ATOM 1559 O O . PRO B 1 24 ? -16.547 9.734 4.57 1 98.25 24 PRO B O 1
ATOM 1562 N N . ASN B 1 25 ? -17.078 7.891 3.51 1 97.44 25 ASN B N 1
ATOM 1563 C CA . ASN B 1 25 ? -18.531 8.016 3.633 1 97.44 25 ASN B CA 1
ATOM 1564 C C . ASN B 1 25 ? -19.125 6.891 4.484 1 97.44 25 ASN B C 1
ATOM 1566 O O . ASN B 1 25 ? -18.375 6.102 5.074 1 97.44 25 ASN B O 1
ATOM 1570 N N . GLU B 1 26 ? -20.391 6.77 4.566 1 97.38 26 GLU B N 1
ATOM 1571 C CA . GLU B 1 26 ? -21.062 5.828 5.457 1 97.38 26 GLU B CA 1
ATOM 1572 C C . GLU B 1 26 ? -20.703 4.387 5.117 1 97.38 26 GLU B C 1
ATOM 1574 O O . GLU B 1 26 ? -20.562 3.549 6.012 1 97.38 26 GLU B O 1
ATOM 1579 N N . LEU B 1 27 ? -20.547 4.121 3.857 1 97.12 27 LEU B N 1
ATOM 1580 C CA . LEU B 1 27 ? -20.281 2.762 3.395 1 97.12 27 LEU B CA 1
ATOM 1581 C C . LEU B 1 27 ? -18.906 2.295 3.826 1 97.12 27 LEU B C 1
ATOM 1583 O O . LEU B 1 27 ? -18.625 1.094 3.859 1 97.12 27 LEU B O 1
ATOM 1587 N N . ASN B 1 28 ? -18.016 3.193 4.148 1 97.94 28 ASN B N 1
ATOM 1588 C CA . ASN B 1 28 ? -16.625 2.873 4.445 1 97.94 28 ASN B CA 1
ATOM 1589 C C . ASN B 1 28 ? -16.422 2.57 5.926 1 97.94 28 ASN B C 1
ATOM 1591 O O . ASN B 1 28 ? -15.375 2.041 6.316 1 97.94 28 ASN B O 1
ATOM 1595 N N . LEU B 1 29 ? -17.328 2.895 6.797 1 97.38 29 LEU B N 1
ATOM 1596 C CA . LEU B 1 29 ? -17.125 2.92 8.242 1 97.38 29 LEU B CA 1
ATOM 1597 C C . LEU B 1 29 ? -16.891 1.515 8.781 1 97.38 29 LEU B C 1
ATOM 1599 O O . LEU B 1 29 ? -16.016 1.307 9.617 1 97.38 29 LEU B O 1
ATOM 1603 N N . PRO B 1 30 ? -17.656 0.506 8.281 1 96.31 30 PRO B N 1
ATOM 1604 C CA . PRO B 1 30 ? -17.375 -0.842 8.773 1 96.31 30 PRO B CA 1
ATOM 1605 C C . PRO B 1 30 ? -15.938 -1.291 8.492 1 96.31 30 PRO B C 1
ATOM 1607 O O . PRO B 1 30 ? -15.328 -1.98 9.312 1 96.31 30 PRO B O 1
ATOM 1610 N N . PHE B 1 31 ? -15.445 -0.925 7.383 1 97.25 31 PHE B N 1
ATOM 1611 C CA . PHE B 1 31 ? -14.062 -1.232 7.043 1 97.25 31 PHE B CA 1
ATOM 1612 C C . PHE B 1 31 ? -13.102 -0.523 7.992 1 97.25 31 PHE B C 1
ATOM 1614 O O . PHE B 1 31 ? -12.172 -1.14 8.523 1 97.25 31 PHE B O 1
ATOM 1621 N N . LEU B 1 32 ? -13.344 0.757 8.234 1 97.75 32 LEU B N 1
ATOM 1622 C CA . LEU B 1 32 ? -12.469 1.558 9.086 1 97.75 32 LEU B CA 1
ATOM 1623 C C . LEU B 1 32 ? -12.461 1.024 10.508 1 97.75 32 LEU B C 1
ATOM 1625 O O . LEU B 1 32 ? -11.43 1.066 11.188 1 97.75 32 LEU B O 1
ATOM 1629 N N . GLU B 1 33 ? -13.578 0.541 10.953 1 97 33 GLU B N 1
ATOM 1630 C CA . GLU B 1 33 ? -13.68 -0.011 12.297 1 97 33 GLU B CA 1
ATOM 1631 C C . GLU B 1 33 ? -12.711 -1.176 12.492 1 97 33 GLU B C 1
ATOM 1633 O O . GLU B 1 33 ? -12.141 -1.338 13.57 1 97 33 GLU B O 1
ATOM 1638 N N . ARG B 1 34 ? -12.477 -1.899 11.492 1 95.5 34 ARG B N 1
ATOM 1639 C CA . ARG B 1 34 ? -11.648 -3.098 11.586 1 95.5 34 ARG B CA 1
ATOM 1640 C C . ARG B 1 34 ? -10.172 -2.736 11.711 1 95.5 34 ARG B C 1
ATOM 1642 O O . ARG B 1 34 ? -9.359 -3.555 12.148 1 95.5 34 ARG B O 1
ATOM 1649 N N . LEU B 1 35 ? -9.844 -1.539 11.289 1 96.56 35 LEU B N 1
ATOM 1650 C CA . LEU B 1 35 ? -8.445 -1.115 11.344 1 96.56 35 LEU B CA 1
ATOM 1651 C C . LEU B 1 35 ? -8.039 -0.768 12.766 1 96.56 35 LEU B C 1
ATOM 1653 O O . LEU B 1 35 ? -6.844 -0.669 13.07 1 96.56 35 LEU B O 1
ATOM 1657 N N . ARG B 1 36 ? -9.078 -0.508 13.617 1 97.25 36 ARG B N 1
ATOM 1658 C CA . ARG B 1 36 ? -8.828 -0.159 15.016 1 97.25 36 ARG B CA 1
ATOM 1659 C C . ARG B 1 36 ? -7.816 0.979 15.117 1 97.25 36 ARG B C 1
ATOM 1661 O O . ARG B 1 36 ? -6.852 0.892 15.883 1 97.25 36 ARG B O 1
ATOM 1668 N N . LEU B 1 37 ? -8.117 2.014 14.414 1 98.62 37 LEU B N 1
ATOM 1669 C CA . LEU B 1 37 ? -7.23 3.168 14.344 1 98.62 37 LEU B CA 1
ATOM 1670 C C . LEU B 1 37 ? -7.086 3.826 15.711 1 98.62 37 LEU B C 1
ATOM 1672 O O . LEU B 1 37 ? -8.062 3.938 16.453 1 98.62 37 LEU B O 1
ATOM 1676 N N . LYS B 1 38 ? -5.887 4.234 15.984 1 98.88 38 LYS B N 1
ATOM 1677 C CA . LYS B 1 38 ? -5.629 5.051 17.172 1 98.88 38 LYS B CA 1
ATOM 1678 C C . LYS B 1 38 ? -5.582 6.535 16.812 1 98.88 38 LYS B C 1
ATOM 1680 O O . LYS B 1 38 ? -5.977 7.383 17.609 1 98.88 38 LYS B O 1
ATOM 1685 N N . THR B 1 39 ? -5.082 6.859 15.617 1 98.94 39 THR B N 1
ATOM 1686 C CA . THR B 1 39 ? -4.871 8.25 15.227 1 98.94 39 THR B CA 1
ATOM 1687 C C . THR B 1 39 ? -5.301 8.469 13.773 1 98.94 39 THR B C 1
ATOM 1689 O O . THR B 1 39 ? -5.031 7.637 12.906 1 98.94 39 THR B O 1
ATOM 1692 N N . ILE B 1 40 ? -5.961 9.523 13.531 1 98.94 40 ILE B N 1
ATOM 1693 C CA . ILE B 1 40 ? -6.227 10.008 12.18 1 98.94 40 ILE B CA 1
ATOM 1694 C C . ILE B 1 40 ? -5.578 11.383 11.992 1 98.94 40 ILE B C 1
ATOM 1696 O O . ILE B 1 40 ? -5.762 12.281 12.812 1 98.94 40 ILE B O 1
ATOM 1700 N N . ILE B 1 41 ? -4.785 11.5 11.008 1 98.81 41 ILE B N 1
ATOM 1701 C CA . ILE B 1 41 ? -4.262 12.781 10.547 1 98.81 41 ILE B CA 1
ATOM 1702 C C . ILE B 1 41 ? -5.098 13.297 9.375 1 98.81 41 ILE B C 1
ATOM 1704 O O . ILE B 1 41 ? -5.137 12.672 8.312 1 98.81 41 ILE B O 1
ATOM 1708 N N . TYR B 1 42 ? -5.73 14.375 9.57 1 98.44 42 TYR B N 1
ATOM 1709 C CA . TYR B 1 42 ? -6.621 14.961 8.57 1 98.44 42 TYR B CA 1
ATOM 1710 C C . TYR B 1 42 ? -5.98 16.172 7.918 1 98.44 42 TYR B C 1
ATOM 1712 O O . TYR B 1 42 ? -5.727 17.188 8.578 1 98.44 42 TYR B O 1
ATOM 1720 N N . LEU B 1 43 ? -5.852 16.203 6.574 1 97.44 43 LEU B N 1
ATOM 1721 C CA . LEU B 1 43 ? -5.004 17.172 5.898 1 97.44 43 LEU B CA 1
ATOM 1722 C C . LEU B 1 43 ? -5.84 18.125 5.051 1 97.44 43 LEU B C 1
ATOM 1724 O O . LEU B 1 43 ? -5.312 19.078 4.469 1 97.44 43 LEU B O 1
ATOM 1728 N N . ALA B 1 44 ? -7.121 17.859 4.91 1 95.19 44 ALA B N 1
ATOM 1729 C CA . ALA B 1 44 ? -7.969 18.781 4.156 1 95.19 44 ALA B CA 1
ATOM 1730 C C . ALA B 1 44 ? -8.172 20.078 4.918 1 95.19 44 ALA B C 1
ATOM 1732 O O . ALA B 1 44 ? -8.312 20.078 6.141 1 95.19 44 ALA B O 1
ATOM 1733 N N . PRO B 1 45 ? -8.203 21.156 4.168 1 93.06 45 PRO B N 1
ATOM 1734 C CA . PRO B 1 45 ? -8.391 22.438 4.848 1 93.06 45 PRO B CA 1
ATOM 1735 C C . PRO B 1 45 ? -9.812 22.625 5.387 1 93.06 45 PRO B C 1
ATOM 1737 O O . PRO B 1 45 ? -10.016 23.312 6.387 1 93.06 45 PRO B O 1
ATOM 1740 N N . ASP B 1 46 ? -10.781 22 4.816 1 92.44 46 ASP B N 1
ATOM 1741 C CA . ASP B 1 46 ? -12.18 22.141 5.203 1 92.44 46 ASP B CA 1
ATOM 1742 C C . ASP B 1 46 ? -12.477 21.375 6.488 1 92.44 46 ASP B C 1
ATOM 1744 O O . ASP B 1 46 ? -11.75 20.438 6.844 1 92.44 46 ASP B O 1
ATOM 1748 N N . GLU B 1 47 ? -13.523 21.781 7.113 1 94.12 47 GLU B N 1
ATOM 1749 C CA . GLU B 1 47 ? -13.984 21.016 8.273 1 94.12 47 GLU B CA 1
ATOM 1750 C C . GLU B 1 47 ? -14.398 19.609 7.871 1 94.12 47 GLU B C 1
ATOM 1752 O O . GLU B 1 47 ? -15.078 19.406 6.867 1 94.12 47 GLU B O 1
ATOM 1757 N N . PRO B 1 48 ? -13.938 18.625 8.617 1 96.12 48 PRO B N 1
ATOM 1758 C CA . PRO B 1 48 ? -14.367 17.266 8.312 1 96.12 48 PRO B CA 1
ATOM 1759 C C . PRO B 1 48 ? -15.883 17.078 8.383 1 96.12 48 PRO B C 1
ATOM 1761 O O . PRO B 1 48 ? -16.578 17.891 9.016 1 96.12 48 PRO B O 1
ATOM 1764 N N . SER B 1 49 ? -16.375 16.109 7.793 1 97.56 49 SER B N 1
ATOM 1765 C CA . SER B 1 49 ? -17.797 15.805 7.848 1 97.56 49 SER B CA 1
ATOM 1766 C C . SER B 1 49 ? -18.234 15.414 9.258 1 97.56 49 SER B C 1
ATOM 1768 O O . SER B 1 49 ? -17.422 14.914 10.039 1 97.56 49 SER B O 1
ATOM 1770 N N . ARG B 1 50 ? -19.469 15.625 9.555 1 97.81 50 ARG B N 1
ATOM 1771 C CA . ARG B 1 50 ? -20.031 15.18 10.828 1 97.81 50 ARG B CA 1
ATOM 1772 C C . ARG B 1 50 ? -19.891 13.672 10.984 1 97.81 50 ARG B C 1
ATOM 1774 O O . ARG B 1 50 ? -19.672 13.172 12.094 1 97.81 50 ARG B O 1
ATOM 1781 N N . LEU B 1 51 ? -20.062 13.016 9.922 1 98.19 51 LEU B N 1
ATOM 1782 C CA . LEU B 1 51 ? -19.922 11.562 9.922 1 98.19 51 LEU B CA 1
ATOM 1783 C C . LEU B 1 51 ? -18.547 11.148 10.438 1 98.19 51 LEU B C 1
ATOM 1785 O O . LEU B 1 51 ? -18.438 10.273 11.297 1 98.19 51 LEU B O 1
ATOM 1789 N N . LEU B 1 52 ? -17.531 11.711 9.867 1 98.44 52 LEU B N 1
ATOM 1790 C CA . LEU B 1 52 ? -16.172 11.391 10.281 1 98.44 52 LEU B CA 1
ATOM 1791 C C . LEU B 1 52 ? -15.953 11.758 11.742 1 98.44 52 LEU B C 1
ATOM 1793 O O . LEU B 1 52 ? -15.375 10.977 12.5 1 98.44 52 LEU B O 1
ATOM 1797 N N . LEU B 1 53 ? -16.422 12.914 12.125 1 98.38 53 LEU B N 1
ATOM 1798 C CA . LEU B 1 53 ? -16.234 13.359 13.5 1 98.38 53 LEU B CA 1
ATOM 1799 C C . LEU B 1 53 ? -16.953 12.43 14.469 1 98.38 53 LEU B C 1
ATOM 1801 O O . LEU B 1 53 ? -16.438 12.117 15.547 1 98.38 53 LEU B O 1
ATOM 1805 N N . ASN B 1 54 ? -18.109 11.992 14.148 1 98.5 54 ASN B N 1
ATOM 1806 C CA . ASN B 1 54 ? -18.844 11.039 14.977 1 98.5 54 ASN B CA 1
ATOM 1807 C C . ASN B 1 54 ? -18.094 9.711 15.078 1 98.5 54 ASN B C 1
ATOM 1809 O O . ASN B 1 54 ? -18.031 9.109 16.156 1 98.5 54 ASN B O 1
ATOM 1813 N N . PHE B 1 55 ? -17.594 9.25 14.016 1 98.62 55 PHE B N 1
ATOM 1814 C CA . PHE B 1 55 ? -16.812 8.016 14 1 98.62 55 PHE B CA 1
ATOM 1815 C C . PHE B 1 55 ? -15.617 8.117 14.938 1 98.62 55 PHE B C 1
ATOM 1817 O O . PHE B 1 55 ? -15.352 7.199 15.719 1 98.62 55 PHE B O 1
ATOM 1824 N N . VAL B 1 56 ? -14.906 9.219 14.82 1 98.69 56 VAL B N 1
ATOM 1825 C CA . VAL B 1 56 ? -13.727 9.5 15.633 1 98.69 56 VAL B CA 1
ATOM 1826 C C . VAL B 1 56 ? -14.094 9.445 17.109 1 98.69 56 VAL B C 1
ATOM 1828 O O . VAL B 1 56 ? -13.383 8.836 17.906 1 98.69 56 VAL B O 1
ATOM 1831 N N . ASP B 1 57 ? -15.164 10.094 17.453 1 98.38 57 ASP B N 1
ATOM 1832 C CA . ASP B 1 57 ? -15.633 10.125 18.828 1 98.38 57 ASP B CA 1
ATOM 1833 C C . ASP B 1 57 ? -16.031 8.734 19.297 1 98.38 57 ASP B C 1
ATOM 1835 O O . ASP B 1 57 ? -15.617 8.281 20.375 1 98.38 57 ASP B O 1
ATOM 1839 N N . ASP B 1 58 ? -16.766 8.031 18.516 1 98.19 58 ASP B N 1
ATOM 1840 C CA . ASP B 1 58 ? -17.297 6.715 18.844 1 98.19 58 ASP B CA 1
ATOM 1841 C C . ASP B 1 58 ? -16.172 5.715 19.078 1 98.19 58 ASP B C 1
ATOM 1843 O O . ASP B 1 58 ? -16.266 4.832 19.922 1 98.19 58 ASP B O 1
ATOM 1847 N N . GLN B 1 59 ? -15.102 5.852 18.312 1 98.25 59 GLN B N 1
ATOM 1848 C CA . GLN B 1 59 ? -14.023 4.875 18.359 1 98.25 59 GLN B CA 1
ATOM 1849 C C . GLN B 1 59 ? -12.883 5.359 19.25 1 98.25 59 GLN B C 1
ATOM 1851 O O . GLN B 1 59 ? -11.859 4.684 19.375 1 98.25 59 GLN B O 1
ATOM 1856 N N . ASP B 1 60 ? -13.039 6.547 19.797 1 98.44 60 ASP B N 1
ATOM 1857 C CA . ASP B 1 60 ? -12.031 7.133 20.688 1 98.44 60 ASP B CA 1
ATOM 1858 C C . ASP B 1 60 ? -10.695 7.285 19.969 1 98.44 60 ASP B C 1
ATOM 1860 O O . ASP B 1 60 ? -9.656 6.871 20.484 1 98.44 60 ASP B O 1
ATOM 1864 N N . ILE B 1 61 ? -10.742 7.82 18.797 1 98.81 61 ILE B N 1
ATOM 1865 C CA . ILE B 1 61 ? -9.562 8.023 17.953 1 98.81 61 ILE B CA 1
ATOM 1866 C C . ILE B 1 61 ? -9.008 9.422 18.188 1 98.81 61 ILE B C 1
ATOM 1868 O O . ILE B 1 61 ? -9.758 10.398 18.281 1 98.81 61 ILE B O 1
ATOM 1872 N N . GLN B 1 62 ? -7.703 9.57 18.312 1 98.81 62 GLN B N 1
ATOM 1873 C CA . GLN B 1 62 ? -7.055 10.883 18.281 1 98.81 62 GLN B CA 1
ATOM 1874 C C . GLN B 1 62 ? -7.129 11.508 16.891 1 98.81 62 GLN B C 1
ATOM 1876 O O . GLN B 1 62 ? -6.672 10.906 15.914 1 98.81 62 GLN B O 1
ATOM 1881 N N . PHE B 1 63 ? -7.68 12.672 16.875 1 98.69 63 PHE B N 1
ATOM 1882 C CA . PHE B 1 63 ? -7.906 13.336 15.594 1 98.69 63 PHE B CA 1
ATOM 1883 C C . PHE B 1 63 ? -7.043 14.586 15.469 1 98.69 63 PHE B C 1
ATOM 1885 O O . PHE B 1 63 ? -7.207 15.539 16.234 1 98.69 63 PHE B O 1
ATOM 1892 N N . LEU B 1 64 ? -6.164 14.586 14.531 1 98.31 64 LEU B N 1
ATOM 1893 C CA . LEU B 1 64 ? -5.297 15.734 14.281 1 98.31 64 LEU B CA 1
ATOM 1894 C C . LEU B 1 64 ? -5.672 16.422 12.969 1 98.31 64 LEU B C 1
ATOM 1896 O O . LEU B 1 64 ? -5.32 15.945 11.891 1 98.31 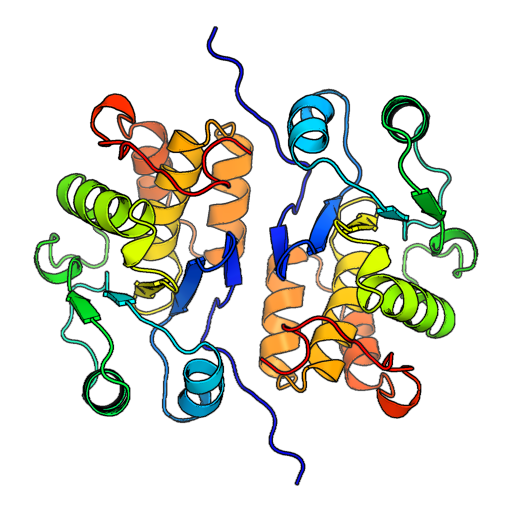64 LEU B O 1
ATOM 1900 N N . HIS B 1 65 ? -6.34 17.5 13.031 1 97.5 65 HIS B N 1
ATOM 1901 C CA . HIS B 1 65 ? -6.707 18.281 11.859 1 97.5 65 HIS B CA 1
ATOM 1902 C C . HIS B 1 65 ? -5.598 19.25 11.477 1 97.5 65 HIS B C 1
ATOM 1904 O O . HIS B 1 65 ? -5.684 20.438 11.773 1 97.5 65 HIS B O 1
ATOM 1910 N N . LEU B 1 66 ? -4.703 18.891 10.695 1 96.62 66 LEU B N 1
ATOM 1911 C CA . LEU B 1 66 ? -3.527 19.688 10.367 1 96.62 66 LEU B CA 1
ATOM 1912 C C . LEU B 1 66 ? -3.791 20.562 9.148 1 96.62 66 LEU B C 1
ATOM 1914 O O . LEU B 1 66 ? -3.111 21.562 8.945 1 96.62 66 LEU B O 1
ATOM 1918 N N . GLY B 1 67 ? -4.746 20.156 8.32 1 93 67 GLY B N 1
ATOM 1919 C CA . GLY B 1 67 ? -5.043 20.891 7.102 1 93 67 GLY B CA 1
ATOM 1920 C C . GLY B 1 67 ? -5.586 22.281 7.359 1 93 67 GLY B C 1
ATOM 1921 O O . GLY B 1 67 ? -5.59 23.125 6.465 1 93 67 GLY B O 1
ATOM 1922 N N . ARG B 1 68 ? -6.09 22.5 8.539 1 85.62 68 ARG B N 1
ATOM 1923 C CA . ARG B 1 68 ? -6.676 23.797 8.891 1 85.62 68 ARG B CA 1
ATOM 1924 C C . ARG B 1 68 ? -5.633 24.906 8.836 1 85.62 68 ARG B C 1
ATOM 1926 O O . ARG B 1 68 ? -5.965 26.062 8.555 1 85.62 68 ARG B O 1
ATOM 1933 N N . GLU B 1 69 ? -4.457 24.625 9.172 1 73.19 69 GLU B N 1
ATOM 1934 C CA . GLU B 1 69 ? -3.373 25.594 9.25 1 73.19 69 GLU B CA 1
ATOM 1935 C C . GLU B 1 69 ? -2.826 25.922 7.863 1 73.19 69 GLU B C 1
ATOM 1937 O O . GLU B 1 69 ? -2.113 26.906 7.691 1 73.19 69 GLU B O 1
ATOM 1942 N N . GLY B 1 70 ? -3.188 25.109 6.922 1 60.81 70 GLY B N 1
ATOM 1943 C CA . GLY B 1 70 ? -2.646 25.328 5.59 1 60.81 70 GLY B CA 1
ATOM 1944 C C . GLY B 1 70 ? -3.439 26.344 4.777 1 60.81 70 GLY B C 1
ATOM 1945 O O . GLY B 1 70 ? -4.504 26.797 5.211 1 60.81 70 GLY B O 1
ATOM 1946 N N . THR B 1 71 ? -2.773 26.969 3.785 1 58.94 71 THR B N 1
ATOM 1947 C CA . THR B 1 71 ? -3.4 27.953 2.9 1 58.94 71 THR B CA 1
ATOM 1948 C C . THR B 1 71 ? -4.66 27.375 2.262 1 58.94 71 THR B C 1
ATOM 1950 O O . THR B 1 71 ? -4.719 26.172 1.965 1 58.94 71 THR B O 1
ATOM 1953 N N . LYS B 1 72 ? -5.852 27.953 2.461 1 62.16 72 LYS B N 1
ATOM 1954 C CA . LYS B 1 72 ? -7.211 27.578 2.084 1 62.16 72 LYS B CA 1
ATOM 1955 C C . LYS B 1 72 ? -7.348 27.453 0.569 1 62.16 72 LYS B C 1
ATOM 1957 O O . LYS B 1 72 ? -8.438 27.203 0.058 1 62.16 72 LYS B O 1
ATOM 1962 N N . THR B 1 73 ? -6.219 27.75 -0.217 1 59.03 73 THR B N 1
ATOM 1963 C CA . THR B 1 73 ? -6.484 27.625 -1.646 1 59.03 73 THR B CA 1
ATOM 1964 C C . THR B 1 73 ? -6.312 26.188 -2.113 1 59.03 73 THR B C 1
ATOM 1966 O O . THR B 1 73 ? -5.297 25.547 -1.825 1 59.03 73 THR B O 1
ATOM 1969 N N . PRO B 1 74 ? -7.336 25.641 -2.691 1 56.69 74 PRO B N 1
ATOM 1970 C CA . PRO B 1 74 ? -7.328 24.234 -3.135 1 56.69 74 PRO B CA 1
ATOM 1971 C C . PRO B 1 74 ? -6.074 23.875 -3.93 1 56.69 74 PRO B C 1
ATOM 1973 O O . PRO B 1 74 ? -5.672 22.719 -3.961 1 56.69 74 PRO B O 1
ATOM 1976 N N . TRP B 1 75 ? -5.473 24.891 -4.633 1 57.78 75 TRP B N 1
ATOM 1977 C CA . TRP B 1 75 ? -4.355 24.609 -5.527 1 57.78 75 TRP B CA 1
ATOM 1978 C C . TRP B 1 75 ? -3.025 24.719 -4.789 1 57.78 75 TRP B C 1
ATOM 1980 O O . TRP B 1 75 ? -1.975 24.391 -5.34 1 57.78 75 TRP B O 1
ATOM 1990 N N . LYS B 1 76 ? -3.254 24.953 -3.463 1 69.06 76 LYS B N 1
ATOM 1991 C CA . LYS B 1 76 ? -1.982 25.125 -2.764 1 69.06 76 LYS B CA 1
ATOM 1992 C C . LYS B 1 76 ? -1.561 23.828 -2.074 1 69.06 76 LYS B C 1
ATOM 1994 O O . LYS B 1 76 ? -2.404 23.078 -1.569 1 69.06 76 LYS B O 1
ATOM 1999 N N . THR B 1 77 ? -0.363 23.5 -2.238 1 79.31 77 THR B N 1
ATOM 2000 C CA . THR B 1 77 ? 0.305 22.359 -1.606 1 79.31 77 THR B CA 1
ATOM 2001 C C . THR B 1 77 ? 0.304 22.516 -0.088 1 79.31 77 THR B C 1
ATOM 2003 O O . THR B 1 77 ? 0.087 23.609 0.434 1 79.31 77 THR B O 1
ATOM 2006 N N . VAL B 1 78 ? 0.353 21.406 0.553 1 90.31 78 VAL B N 1
ATOM 2007 C CA . VAL B 1 78 ? 0.521 21.422 2.002 1 90.31 78 VAL B CA 1
ATOM 2008 C C . VAL B 1 78 ? 1.753 22.234 2.373 1 90.31 78 VAL B C 1
ATOM 2010 O O . VAL B 1 78 ? 2.729 22.281 1.62 1 90.31 78 VAL B O 1
ATOM 2013 N N . SER B 1 79 ? 1.665 22.922 3.4 1 92.88 79 SER B N 1
ATOM 2014 C CA . SER B 1 79 ? 2.812 23.719 3.84 1 92.88 79 SER B CA 1
ATOM 2015 C C . SER B 1 79 ? 3.871 22.828 4.496 1 92.88 79 SER B C 1
ATOM 2017 O O . SER B 1 79 ? 3.578 21.703 4.914 1 92.88 79 SER B O 1
ATOM 2019 N N . GLU B 1 80 ? 5.074 23.344 4.578 1 95.12 80 GLU B N 1
ATOM 2020 C CA . GLU B 1 80 ? 6.176 22.641 5.23 1 95.12 80 GLU B CA 1
ATOM 2021 C C . GLU B 1 80 ? 5.852 22.344 6.691 1 95.12 80 GLU B C 1
ATOM 2023 O O . GLU B 1 80 ? 6.156 21.266 7.195 1 95.12 80 GLU B O 1
ATOM 2028 N N . GLU B 1 81 ? 5.238 23.281 7.328 1 95.31 81 GLU B N 1
ATOM 2029 C CA . GLU B 1 81 ? 4.871 23.125 8.734 1 95.31 81 GLU B CA 1
ATOM 2030 C C . GLU B 1 81 ? 3.912 21.953 8.93 1 95.31 81 GLU B C 1
ATOM 2032 O O . GLU B 1 81 ? 4.059 21.172 9.867 1 95.31 81 GLU B O 1
ATOM 2037 N N . VAL B 1 82 ? 2.975 21.828 8.07 1 96.38 82 VAL B N 1
ATOM 2038 C CA . VAL B 1 82 ? 1.99 20.766 8.141 1 96.38 82 VAL B CA 1
ATOM 2039 C C . VAL B 1 82 ? 2.676 19.422 7.91 1 96.38 82 VAL B C 1
ATOM 2041 O O . VAL B 1 82 ? 2.396 18.438 8.617 1 96.38 82 VAL B O 1
ATOM 2044 N N . VAL B 1 83 ? 3.576 19.359 6.93 1 97.81 83 VAL B N 1
ATOM 2045 C CA . VAL B 1 83 ? 4.301 18.141 6.637 1 97.81 83 VAL B CA 1
ATOM 2046 C C . VAL B 1 83 ? 5.117 17.719 7.855 1 97.81 83 VAL B C 1
ATOM 2048 O O . VAL B 1 83 ? 5.09 16.547 8.25 1 97.81 83 VAL B O 1
ATOM 2051 N N . LEU B 1 84 ? 5.793 18.656 8.461 1 98.19 84 LEU B N 1
ATOM 2052 C CA . LEU B 1 84 ? 6.621 18.359 9.625 1 98.19 84 LEU B CA 1
ATOM 2053 C C . LEU B 1 84 ? 5.77 17.859 10.789 1 98.19 84 LEU B C 1
ATOM 2055 O O . LEU B 1 84 ? 6.141 16.891 11.469 1 98.19 84 LEU B O 1
ATOM 2059 N N . ALA B 1 85 ? 4.637 18.453 11 1 97.94 85 ALA B N 1
ATOM 2060 C CA . ALA B 1 85 ? 3.734 18.031 12.062 1 97.94 85 ALA B CA 1
ATOM 2061 C C . ALA B 1 85 ? 3.195 16.625 11.797 1 97.94 85 ALA B C 1
ATOM 2063 O O . ALA B 1 85 ? 3.105 15.805 12.711 1 97.94 85 ALA B O 1
ATOM 2064 N N . ALA B 1 86 ? 2.82 16.375 10.586 1 98.62 86 ALA B N 1
ATOM 2065 C CA . ALA B 1 86 ? 2.33 15.047 10.211 1 98.62 86 ALA B CA 1
ATOM 2066 C C . ALA B 1 86 ? 3.402 13.984 10.43 1 98.62 86 ALA B C 1
ATOM 2068 O O . ALA B 1 86 ? 3.131 12.93 11 1 98.62 86 ALA B O 1
ATOM 2069 N N . LEU B 1 87 ? 4.621 14.281 9.961 1 98.81 87 LEU B N 1
ATOM 2070 C CA . LEU B 1 87 ? 5.715 13.328 10.078 1 98.81 87 LEU B CA 1
ATOM 2071 C C . LEU B 1 87 ? 6.062 13.07 11.539 1 98.81 87 LEU B C 1
ATOM 2073 O O . LEU B 1 87 ? 6.43 11.953 11.906 1 98.81 87 LEU B O 1
ATOM 2077 N N . ASP B 1 88 ? 5.941 14.086 12.383 1 98.62 88 ASP B N 1
ATOM 2078 C CA . ASP B 1 88 ? 6.156 13.906 13.812 1 98.62 88 ASP B CA 1
ATOM 2079 C C . ASP B 1 88 ? 5.223 12.844 14.383 1 98.62 88 ASP B C 1
ATOM 2081 O O . ASP B 1 88 ? 5.652 11.977 15.148 1 98.62 88 ASP B O 1
ATOM 2085 N N . THR B 1 89 ? 4 12.875 13.992 1 98.56 89 THR B N 1
ATOM 2086 C CA . THR B 1 89 ? 3.008 11.914 14.453 1 98.56 89 THR B CA 1
ATOM 2087 C C . THR B 1 89 ? 3.24 10.547 13.812 1 98.56 89 THR B C 1
ATOM 2089 O O . THR B 1 89 ? 3.178 9.516 14.484 1 98.56 89 THR B O 1
ATOM 2092 N N . ILE B 1 90 ? 3.551 10.477 12.492 1 98.81 90 ILE B N 1
ATOM 2093 C CA . ILE B 1 90 ? 3.75 9.25 11.727 1 98.81 90 ILE B CA 1
ATOM 2094 C C . ILE B 1 90 ? 4.934 8.469 12.305 1 98.81 90 ILE B C 1
ATOM 2096 O O . ILE B 1 90 ? 4.914 7.238 12.352 1 98.81 90 ILE B O 1
ATOM 2100 N N . LEU B 1 91 ? 5.91 9.195 12.805 1 98.56 91 LEU B N 1
ATOM 2101 C CA . LEU B 1 91 ? 7.129 8.539 13.258 1 98.56 91 LEU B CA 1
ATOM 2102 C C . LEU B 1 91 ? 7.035 8.18 14.734 1 98.56 91 LEU B C 1
ATOM 2104 O O . LEU B 1 91 ? 7.93 7.523 15.273 1 98.56 91 LEU B O 1
ATOM 2108 N N . ASP B 1 92 ? 6 8.578 15.453 1 98.31 92 ASP B N 1
ATOM 2109 C CA . ASP B 1 92 ? 5.762 8.195 16.844 1 98.31 92 ASP B CA 1
ATOM 2110 C C . ASP B 1 92 ? 4.969 6.891 16.922 1 98.31 92 ASP B C 1
ATOM 2112 O O . ASP B 1 92 ? 3.754 6.883 16.719 1 98.31 92 ASP B O 1
ATOM 2116 N N . VAL B 1 93 ? 5.582 5.844 17.312 1 97.94 93 VAL B N 1
ATOM 2117 C CA . VAL B 1 93 ? 4.977 4.516 17.297 1 97.94 93 VAL B CA 1
ATOM 2118 C C . VAL B 1 93 ? 3.811 4.469 18.297 1 97.94 93 VAL B C 1
ATOM 2120 O O . VAL B 1 93 ? 2.938 3.604 18.188 1 97.94 93 VAL B O 1
ATOM 2123 N N . ASN B 1 94 ? 3.744 5.355 19.219 1 97.94 94 ASN B N 1
ATOM 2124 C CA . ASN B 1 94 ? 2.643 5.395 20.172 1 97.94 94 ASN B CA 1
ATOM 2125 C C . ASN B 1 94 ? 1.344 5.852 19.516 1 97.94 94 ASN B C 1
ATOM 2127 O O . ASN B 1 94 ? 0.267 5.711 20.094 1 97.94 94 ASN B O 1
ATOM 2131 N N . SER B 1 95 ? 1.414 6.297 18.312 1 98.5 95 SER B N 1
ATOM 2132 C CA . SER B 1 95 ? 0.24 6.781 17.594 1 98.5 95 SER B CA 1
ATOM 2133 C C . SER B 1 95 ? -0.394 5.676 16.75 1 98.5 95 SER B C 1
ATOM 2135 O O . SER B 1 95 ? -1.445 5.879 16.141 1 98.5 95 SER B O 1
ATOM 2137 N N . TYR B 1 96 ? 0.181 4.512 16.703 1 98.31 96 TYR B N 1
ATOM 2138 C CA . TYR B 1 96 ? -0.2 3.475 15.758 1 98.31 96 TYR B CA 1
ATOM 2139 C C . TYR B 1 96 ? -1.418 2.703 16.25 1 98.31 96 TYR B C 1
ATOM 2141 O O . TYR B 1 96 ? -1.574 2.48 17.453 1 98.31 96 TYR B O 1
ATOM 2149 N N . PRO B 1 97 ? -2.271 2.383 15.367 1 98.56 97 PRO B N 1
ATOM 2150 C CA . PRO B 1 97 ? -2.27 2.572 13.914 1 98.56 97 PRO B CA 1
ATOM 2151 C C . PRO B 1 97 ? -2.717 3.973 13.5 1 98.56 97 PRO B C 1
ATOM 2153 O O . PRO B 1 97 ? -3.592 4.559 14.141 1 98.56 97 PRO B O 1
ATOM 2156 N N . VAL B 1 98 ? -2.119 4.469 12.406 1 98.94 98 VAL B N 1
ATOM 2157 C CA . VAL B 1 98 ? -2.361 5.832 11.945 1 98.94 98 VAL B CA 1
ATOM 2158 C C . VAL B 1 98 ? -2.967 5.797 10.539 1 98.94 98 VAL B C 1
ATOM 2160 O O . VAL B 1 98 ? -2.533 5.016 9.688 1 98.94 98 VAL B O 1
ATOM 2163 N N . LEU B 1 99 ? -3.947 6.574 10.32 1 98.94 99 LEU B N 1
ATOM 2164 C CA . LEU B 1 99 ? -4.492 6.82 8.984 1 98.94 99 LEU B CA 1
ATOM 2165 C C . LEU B 1 99 ? -4.289 8.281 8.578 1 98.94 99 LEU B C 1
ATOM 2167 O O . LEU B 1 99 ? -4.738 9.188 9.281 1 98.94 99 LEU B O 1
ATOM 2171 N N . VAL B 1 100 ? -3.533 8.508 7.527 1 98.94 100 VAL B N 1
ATOM 2172 C CA . VAL B 1 100 ? -3.354 9.828 6.941 1 98.94 100 VAL B CA 1
ATOM 2173 C C . VAL B 1 100 ? -4.363 10.039 5.816 1 98.94 100 VAL B C 1
ATOM 2175 O O . VAL B 1 100 ? -4.449 9.234 4.887 1 98.94 100 VAL B O 1
ATOM 2178 N N . MET B 1 101 ? -5.184 11.109 5.922 1 98.62 101 MET B N 1
ATOM 2179 C CA . MET B 1 101 ? -6.219 11.273 4.902 1 98.62 101 MET B CA 1
ATOM 2180 C C . MET B 1 101 ? -6.426 12.742 4.566 1 98.62 101 MET B C 1
ATOM 2182 O O . MET B 1 101 ? -6.094 13.625 5.371 1 98.62 101 MET B O 1
ATOM 2186 N N . CYS B 1 102 ? -6.852 13.016 3.406 1 97.31 102 CYS B N 1
ATOM 2187 C CA . CYS B 1 102 ? -7.461 14.266 2.982 1 97.31 102 CYS B CA 1
ATOM 2188 C C . CYS B 1 102 ? -8.773 14.016 2.254 1 97.31 102 CYS B C 1
ATOM 2190 O O . CYS B 1 102 ? -9.438 13 2.484 1 97.31 102 CYS B O 1
ATOM 2192 N N . HIS B 1 103 ? -9.227 14.938 1.421 1 95.25 103 HIS B N 1
ATOM 2193 C CA . HIS B 1 103 ? -10.539 14.773 0.809 1 95.25 103 HIS B CA 1
ATOM 2194 C C . HIS B 1 103 ? -10.586 13.523 -0.064 1 95.25 103 HIS B C 1
ATOM 2196 O O . HIS B 1 103 ? -11.461 12.672 0.113 1 95.25 103 HIS B O 1
ATOM 2202 N N . LEU B 1 104 ? -9.609 13.336 -0.946 1 96.62 104 LEU B N 1
ATOM 2203 C CA . LEU B 1 104 ? -9.633 12.219 -1.881 1 96.62 104 LEU B CA 1
ATOM 2204 C C . LEU B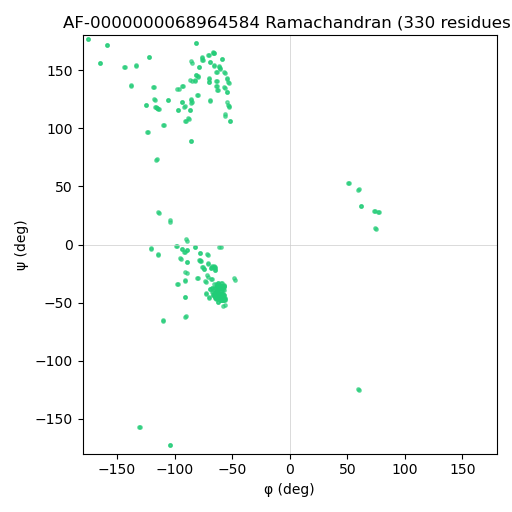 1 104 ? -8.414 11.328 -1.698 1 96.62 104 LEU B C 1
ATOM 2206 O O . LEU B 1 104 ? -8.25 10.328 -2.408 1 96.62 104 LEU B O 1
ATOM 2210 N N . GLY B 1 105 ? -7.488 11.664 -0.819 1 97.5 105 GLY B N 1
ATOM 2211 C CA . GLY B 1 105 ? -6.293 10.867 -0.579 1 97.5 105 GLY B CA 1
ATOM 2212 C C . GLY B 1 105 ? -5.281 10.961 -1.703 1 97.5 105 GLY B C 1
ATOM 2213 O O . GLY B 1 105 ? -4.488 10.031 -1.908 1 97.5 105 GLY B O 1
ATOM 2214 N N . ARG B 1 106 ? -5.273 12.102 -2.41 1 96.69 106 ARG B N 1
ATOM 2215 C CA . ARG B 1 106 ? -4.434 12.188 -3.602 1 96.69 106 ARG B CA 1
ATOM 2216 C C . ARG B 1 106 ? -3.258 13.133 -3.379 1 96.69 106 ARG B C 1
ATOM 2218 O O . ARG B 1 106 ? -2.113 12.695 -3.252 1 96.69 106 ARG B O 1
ATOM 2225 N N . HIS B 1 107 ? -3.541 14.414 -3.201 1 96.19 107 HIS B N 1
ATOM 2226 C CA . HIS B 1 107 ? -2.514 15.445 -3.316 1 96.19 107 HIS B CA 1
ATOM 2227 C C . HIS B 1 107 ? -1.849 15.711 -1.971 1 96.19 107 HIS B C 1
ATOM 2229 O O . HIS B 1 107 ? -0.649 15.469 -1.809 1 96.19 107 HIS B O 1
ATOM 2235 N N . ARG B 1 108 ? -2.682 16.172 -1.003 1 96.62 108 ARG B N 1
ATOM 2236 C CA . ARG B 1 108 ? -2.096 16.5 0.294 1 96.62 108 ARG B CA 1
ATOM 2237 C C . ARG B 1 108 ? -1.547 15.25 0.976 1 96.62 108 ARG B C 1
ATOM 2239 O O . ARG B 1 108 ? -0.419 15.25 1.474 1 96.62 108 ARG B O 1
ATOM 2246 N N . THR B 1 109 ? -2.352 14.164 0.941 1 98.19 109 THR B N 1
ATOM 2247 C CA . THR B 1 109 ? -1.899 12.891 1.479 1 98.19 109 THR B CA 1
ATOM 2248 C C . THR B 1 109 ? -0.647 12.406 0.751 1 98.19 109 THR B C 1
ATOM 2250 O O . THR B 1 109 ? 0.345 12.047 1.385 1 98.19 109 THR B O 1
ATOM 2253 N N . GLY B 1 110 ? -0.695 12.453 -0.587 1 98.44 110 GLY B N 1
ATOM 2254 C CA . GLY B 1 110 ? 0.43 12.016 -1.397 1 98.44 110 GLY B CA 1
ATOM 2255 C C . GLY B 1 110 ? 1.69 12.82 -1.154 1 98.44 110 GLY B C 1
ATOM 2256 O O . GLY B 1 110 ? 2.799 12.281 -1.207 1 98.44 110 GLY B O 1
ATOM 2257 N N . THR B 1 111 ? 1.538 14.094 -0.893 1 98.19 111 THR B N 1
ATOM 2258 C CA . THR B 1 111 ? 2.691 14.961 -0.654 1 98.19 111 THR B CA 1
ATOM 2259 C C . THR B 1 111 ? 3.352 14.625 0.68 1 98.19 111 THR B C 1
ATOM 2261 O O . THR B 1 111 ? 4.57 14.469 0.753 1 98.19 111 THR B O 1
ATOM 2264 N N . VAL B 1 112 ? 2.559 14.453 1.725 1 98.69 112 VAL B N 1
ATOM 2265 C CA . VAL B 1 112 ? 3.096 14.102 3.035 1 98.69 112 VAL B CA 1
ATOM 2266 C C . VAL B 1 112 ? 3.82 12.766 2.955 1 98.69 112 VAL B C 1
ATOM 2268 O O . VAL B 1 112 ? 4.945 12.625 3.443 1 98.69 112 VAL B O 1
ATOM 2271 N N . LEU B 1 113 ? 3.205 11.812 2.303 1 98.81 113 LEU B N 1
ATOM 2272 C CA . LEU B 1 113 ? 3.783 10.477 2.229 1 98.81 113 LEU B CA 1
ATOM 2273 C C . LEU B 1 113 ? 4.98 10.453 1.287 1 98.81 113 LEU B C 1
ATOM 2275 O O . LEU B 1 113 ? 5.918 9.68 1.486 1 98.81 113 LEU B O 1
ATOM 2279 N N . GLY B 1 114 ? 4.941 11.32 0.229 1 98.69 114 GLY B N 1
ATOM 2280 C CA . GLY B 1 114 ? 6.141 11.492 -0.574 1 98.69 114 GLY B CA 1
ATOM 2281 C C . GLY B 1 114 ? 7.324 12.008 0.227 1 98.69 114 GLY B C 1
ATOM 2282 O O . GLY B 1 114 ? 8.445 11.531 0.049 1 98.69 114 GLY B O 1
ATOM 2283 N N . CYS B 1 115 ? 7.098 12.938 1.093 1 98.75 115 CYS B N 1
ATOM 2284 C CA . CYS B 1 115 ? 8.148 13.445 1.964 1 98.75 115 CYS B CA 1
ATOM 2285 C C . CYS B 1 115 ? 8.625 12.367 2.932 1 98.75 115 CYS B C 1
ATOM 2287 O O . CYS B 1 115 ? 9.812 12.297 3.256 1 98.75 115 CYS B O 1
ATOM 2289 N N . LEU B 1 116 ? 7.723 11.555 3.42 1 98.75 116 LEU B N 1
ATOM 2290 C CA . LEU B 1 116 ? 8.117 10.406 4.234 1 98.75 116 LEU B CA 1
ATOM 2291 C C . LEU B 1 116 ? 9.086 9.508 3.475 1 98.75 116 LEU B C 1
ATOM 2293 O O . LEU B 1 116 ? 10.102 9.07 4.027 1 98.75 116 LEU B O 1
ATOM 2297 N N . ARG B 1 117 ? 8.734 9.188 2.174 1 98.44 117 ARG B N 1
ATOM 2298 C CA . ARG B 1 117 ? 9.602 8.344 1.362 1 98.44 117 ARG B CA 1
ATOM 2299 C C . ARG B 1 117 ? 10.984 8.969 1.213 1 98.44 117 ARG B C 1
ATOM 2301 O O . ARG B 1 117 ? 11.992 8.266 1.162 1 98.44 117 ARG B O 1
ATOM 2308 N N . LYS B 1 118 ? 11 10.305 1.121 1 97.62 118 LYS B N 1
ATOM 2309 C CA . LYS B 1 118 ? 12.289 10.984 1.07 1 97.62 118 LYS B CA 1
ATOM 2310 C C . LYS B 1 118 ? 13.078 10.766 2.359 1 97.62 118 LYS B C 1
ATOM 2312 O O . LYS B 1 118 ? 14.289 10.539 2.32 1 97.62 118 LYS B O 1
ATOM 2317 N N . VAL B 1 119 ? 12.438 10.883 3.445 1 97.56 119 VAL B N 1
ATOM 2318 C CA . VAL B 1 119 ? 13.07 10.602 4.73 1 97.56 119 VAL B CA 1
ATOM 2319 C C . VAL B 1 119 ? 13.609 9.172 4.738 1 97.56 119 VAL B C 1
ATOM 2321 O O . VAL B 1 119 ? 14.68 8.906 5.293 1 97.56 119 VAL B O 1
ATOM 2324 N N . GLN B 1 120 ? 12.898 8.258 4.082 1 97.06 120 GLN B N 1
ATOM 2325 C CA . GLN B 1 120 ? 13.297 6.863 3.975 1 97.06 120 GLN B CA 1
ATOM 2326 C C . GLN B 1 120 ? 14.398 6.684 2.932 1 97.06 120 GLN B C 1
ATOM 2328 O O . GLN B 1 120 ? 14.82 5.559 2.656 1 97.06 120 GLN B O 1
ATOM 2333 N N . ARG B 1 121 ? 14.719 7.746 2.197 1 96.44 121 ARG B N 1
ATOM 2334 C CA . ARG B 1 121 ? 15.82 7.812 1.248 1 96.44 121 ARG B CA 1
ATOM 2335 C C . ARG B 1 121 ? 15.477 7.094 -0.051 1 96.44 121 ARG B C 1
ATOM 2337 O O . ARG B 1 121 ? 16.359 6.535 -0.711 1 96.44 121 ARG B O 1
ATOM 2344 N N . TRP B 1 122 ? 14.195 7.035 -0.382 1 97.44 122 TRP B N 1
ATOM 2345 C CA . TRP B 1 122 ? 13.844 6.594 -1.728 1 97.44 122 TRP B CA 1
ATOM 2346 C C . TRP B 1 122 ? 14.383 7.562 -2.777 1 97.44 122 TRP B C 1
ATOM 2348 O O . TRP B 1 122 ? 14.5 8.766 -2.518 1 97.44 122 TRP B O 1
ATOM 2358 N N . ASN B 1 123 ? 14.703 7.051 -3.895 1 97.12 123 ASN B N 1
ATOM 2359 C CA . ASN B 1 123 ? 15.023 7.977 -4.973 1 97.12 123 ASN B CA 1
ATOM 2360 C C . ASN B 1 123 ? 13.789 8.734 -5.457 1 97.12 123 ASN B C 1
ATOM 2362 O O . ASN B 1 123 ? 12.672 8.242 -5.328 1 97.12 123 ASN B O 1
ATOM 2366 N N . LEU B 1 124 ? 13.977 9.844 -6.047 1 97.81 124 LEU B N 1
ATOM 2367 C CA . LEU B 1 124 ? 12.883 10.75 -6.398 1 97.81 124 LEU B CA 1
ATOM 2368 C C . LEU B 1 124 ? 11.953 10.109 -7.422 1 97.81 124 LEU B C 1
ATOM 2370 O O . LEU B 1 124 ? 10.734 10.234 -7.32 1 97.81 124 LEU B O 1
ATOM 2374 N N . ALA B 1 125 ? 12.5 9.438 -8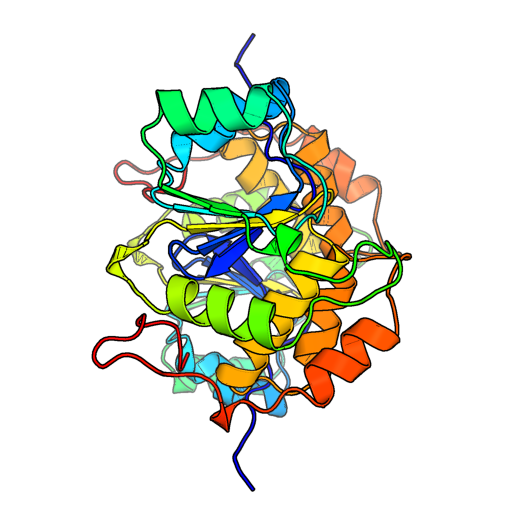.375 1 97.88 125 ALA B N 1
ATOM 2375 C CA . ALA B 1 125 ? 11.672 8.82 -9.406 1 97.88 125 ALA B CA 1
ATOM 2376 C C . ALA B 1 125 ? 10.664 7.855 -8.805 1 97.88 125 ALA B C 1
ATOM 2378 O O . ALA B 1 125 ? 9.492 7.836 -9.203 1 97.88 125 ALA B O 1
ATOM 2379 N N . SER B 1 126 ? 11.094 7.047 -7.84 1 97.88 126 SER B N 1
ATOM 2380 C CA . SER B 1 126 ? 10.219 6.082 -7.188 1 97.88 126 SER B CA 1
ATOM 2381 C C . SER B 1 126 ? 9.18 6.781 -6.312 1 97.88 126 SER B C 1
ATOM 2383 O O . SER B 1 126 ? 8.039 6.34 -6.223 1 97.88 126 SER B O 1
ATOM 2385 N N . ILE B 1 127 ? 9.609 7.832 -5.668 1 98.5 127 ILE B N 1
ATOM 2386 C CA . ILE B 1 127 ? 8.68 8.617 -4.855 1 98.5 127 ILE B CA 1
ATOM 2387 C C . ILE B 1 127 ? 7.562 9.164 -5.734 1 98.5 127 ILE B C 1
ATOM 2389 O O . ILE B 1 127 ? 6.383 9.047 -5.395 1 98.5 127 ILE B O 1
ATOM 2393 N N . PHE B 1 128 ? 7.949 9.695 -6.848 1 98.5 128 PHE B N 1
ATOM 2394 C CA . PHE B 1 128 ? 6.969 10.273 -7.758 1 98.5 128 PHE B CA 1
ATOM 2395 C C . PHE B 1 128 ? 6.074 9.195 -8.352 1 98.5 128 PHE B C 1
ATOM 2397 O O . PHE B 1 128 ? 4.879 9.422 -8.555 1 98.5 128 PHE B O 1
ATOM 2404 N N . GLU B 1 129 ? 6.668 8.086 -8.625 1 98 129 GLU B N 1
ATOM 2405 C CA . GLU B 1 129 ? 5.863 6.98 -9.141 1 98 129 GLU B CA 1
ATOM 2406 C C . GLU B 1 129 ? 4.742 6.617 -8.172 1 98 129 GLU B C 1
ATOM 2408 O O . GLU B 1 129 ? 3.598 6.422 -8.578 1 98 129 GLU B O 1
ATOM 2413 N N . GLU B 1 130 ? 5.074 6.512 -6.918 1 98.31 130 GLU B N 1
ATOM 2414 C CA . GLU B 1 130 ? 4.051 6.195 -5.926 1 98.31 130 GLU B CA 1
ATOM 2415 C C . GLU B 1 130 ? 3.01 7.309 -5.832 1 98.31 130 GLU B C 1
ATOM 2417 O O . GLU B 1 130 ? 1.808 7.039 -5.77 1 98.31 130 GLU B O 1
ATOM 2422 N N . TYR B 1 131 ? 3.467 8.555 -5.809 1 98.5 131 TYR B N 1
ATOM 2423 C CA . TYR B 1 131 ? 2.543 9.688 -5.777 1 98.5 131 TYR B CA 1
ATOM 2424 C C . TYR B 1 131 ? 1.578 9.633 -6.957 1 98.5 131 TYR B C 1
ATOM 2426 O O . TYR B 1 131 ? 0.364 9.75 -6.781 1 98.5 131 TYR B O 1
ATOM 2434 N N . ARG B 1 132 ? 2.117 9.391 -8.094 1 97.94 132 ARG B N 1
ATOM 2435 C CA . ARG B 1 132 ? 1.335 9.406 -9.328 1 97.94 132 ARG B CA 1
ATOM 2436 C C . ARG B 1 132 ? 0.351 8.242 -9.367 1 97.94 132 ARG B C 1
ATOM 2438 O O . ARG B 1 132 ? -0.736 8.359 -9.93 1 97.94 132 ARG B O 1
ATOM 2445 N N . ARG B 1 133 ? 0.685 7.16 -8.734 1 97.12 133 ARG B N 1
ATOM 2446 C CA . ARG B 1 133 ? -0.217 6.016 -8.664 1 97.12 133 ARG B CA 1
ATOM 2447 C C . ARG B 1 133 ? -1.536 6.395 -8 1 97.12 133 ARG B C 1
ATOM 2449 O O . ARG B 1 133 ? -2.602 5.93 -8.414 1 97.12 133 ARG B O 1
ATOM 2456 N N . TYR B 1 134 ? -1.498 7.227 -7.062 1 97.88 134 TYR B N 1
ATOM 2457 C CA . TYR B 1 134 ? -2.695 7.625 -6.332 1 97.88 134 TYR B CA 1
ATOM 2458 C C . TYR B 1 134 ? -3.346 8.844 -6.977 1 97.88 134 TYR B C 1
ATOM 2460 O O . TYR B 1 134 ? -4.57 8.992 -6.938 1 97.88 134 TYR B O 1
ATOM 2468 N N . ALA B 1 135 ? -2.492 9.703 -7.586 1 96.19 135 ALA B N 1
ATOM 2469 C CA . ALA B 1 135 ? -3.016 10.93 -8.188 1 96.19 135 ALA B CA 1
ATOM 2470 C C . ALA B 1 135 ? -3.633 10.648 -9.555 1 96.19 135 ALA B C 1
ATOM 2472 O O . ALA B 1 135 ? -4.535 11.367 -9.992 1 96.19 135 ALA B O 1
ATOM 2473 N N . GLY B 1 136 ? -3.084 9.57 -10.227 1 92.62 136 GLY B N 1
ATOM 2474 C CA . GLY B 1 136 ? -3.57 9.242 -11.562 1 92.62 136 GLY B CA 1
ATOM 2475 C C . GLY B 1 136 ? -3.398 10.383 -12.547 1 92.62 136 GLY B C 1
ATOM 2476 O O . GLY B 1 136 ? -2.301 10.93 -12.695 1 92.62 136 GLY B O 1
ATOM 2477 N N . THR B 1 137 ? -4.496 10.812 -13.203 1 90.94 137 THR B N 1
ATOM 2478 C CA . THR B 1 137 ? -4.453 11.844 -14.227 1 90.94 137 THR B CA 1
ATOM 2479 C C . THR B 1 137 ? -4.461 13.234 -13.594 1 90.94 137 THR B C 1
ATOM 2481 O O . THR B 1 137 ? -4.348 14.242 -14.297 1 90.94 137 THR B O 1
ATOM 2484 N N . LYS B 1 138 ? -4.547 13.367 -12.312 1 93.12 138 LYS B N 1
ATOM 2485 C CA . LYS B 1 138 ? -4.664 14.648 -11.625 1 93.12 138 LYS B CA 1
ATOM 2486 C C . LYS B 1 138 ? -3.34 15.047 -10.977 1 93.12 138 LYS B C 1
ATOM 2488 O O . LYS B 1 138 ? -3.316 15.859 -10.055 1 93.12 138 LYS B O 1
ATOM 2493 N N . VAL B 1 139 ? -2.295 14.5 -11.398 1 95.31 139 VAL B N 1
ATOM 2494 C CA . VAL B 1 139 ? -0.965 14.789 -10.875 1 95.31 139 VAL B CA 1
ATOM 2495 C C . VAL B 1 139 ? -0.715 16.297 -10.898 1 95.31 139 VAL B C 1
ATOM 2497 O O . VAL B 1 139 ? -1.061 16.969 -11.867 1 95.31 139 VAL B O 1
ATOM 2500 N N . ARG B 1 140 ? -0.125 16.797 -9.883 1 95.31 140 ARG B N 1
ATOM 2501 C CA . ARG B 1 140 ? 0.256 18.203 -9.789 1 95.31 140 ARG B CA 1
ATOM 2502 C C . ARG B 1 140 ? 1.771 18.359 -9.695 1 95.31 140 ARG B C 1
ATOM 2504 O O . ARG B 1 140 ? 2.387 17.922 -8.727 1 95.31 140 ARG B O 1
ATOM 2511 N N . LEU B 1 141 ? 2.314 19.031 -10.68 1 95.62 141 LEU B N 1
ATOM 2512 C CA . LEU B 1 141 ? 3.756 19.25 -10.727 1 95.62 141 LEU B CA 1
ATOM 2513 C C . LEU B 1 141 ? 4.242 19.953 -9.477 1 95.62 141 LEU B C 1
ATOM 2515 O O . LEU B 1 141 ? 5.324 19.656 -8.961 1 95.62 141 LEU B O 1
ATOM 2519 N N . MET B 1 142 ? 3.486 20.859 -8.922 1 95.75 142 MET B N 1
ATOM 2520 C CA . MET B 1 142 ? 3.865 21.641 -7.75 1 95.75 142 MET B CA 1
ATOM 2521 C C . MET B 1 142 ? 4.062 20.734 -6.535 1 95.75 142 MET B C 1
ATOM 2523 O O . MET B 1 142 ? 4.941 20.984 -5.707 1 95.75 142 MET B O 1
ATOM 2527 N N . ASN B 1 143 ? 3.25 19.734 -6.398 1 97.19 143 ASN B N 1
ATOM 2528 C CA . ASN B 1 143 ? 3.416 18.781 -5.301 1 97.19 143 ASN B CA 1
ATOM 2529 C C . ASN B 1 143 ? 4.715 18 -5.434 1 97.19 143 ASN B C 1
ATOM 2531 O O . ASN B 1 143 ? 5.41 17.766 -4.441 1 97.19 143 ASN B O 1
ATOM 2535 N N . GLU B 1 144 ? 5.008 17.562 -6.684 1 98.06 144 GLU B N 1
ATOM 2536 C CA . GLU B 1 144 ? 6.262 16.844 -6.918 1 98.06 144 GLU B CA 1
ATOM 2537 C C . GLU B 1 144 ? 7.465 17.734 -6.633 1 98.06 144 GLU B C 1
ATOM 2539 O O . GLU B 1 144 ? 8.453 17.281 -6.055 1 98.06 144 GLU B O 1
ATOM 2544 N N . GLN B 1 145 ? 7.371 18.969 -7.039 1 97.75 145 GLN B N 1
ATOM 2545 C CA . GLN B 1 145 ? 8.438 19.922 -6.75 1 97.75 145 GLN B CA 1
ATOM 2546 C C . GLN B 1 145 ? 8.594 20.141 -5.246 1 97.75 145 GLN B C 1
ATOM 2548 O O . GLN B 1 145 ? 9.719 20.234 -4.742 1 97.75 145 GLN B O 1
ATOM 2553 N N . PHE B 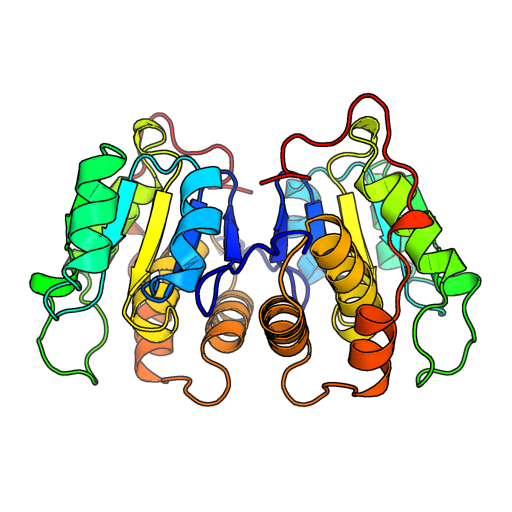1 146 ? 7.5 20.234 -4.555 1 97.56 146 PHE B N 1
ATOM 2554 C CA . PHE B 1 146 ? 7.551 20.375 -3.105 1 97.56 146 PHE B CA 1
ATOM 2555 C C . PHE B 1 146 ? 8.273 19.188 -2.465 1 97.56 146 PHE B C 1
ATOM 2557 O O . PHE B 1 146 ? 9.164 19.375 -1.638 1 97.56 146 PHE B O 1
ATOM 2564 N N . ILE B 1 147 ? 7.91 18 -2.855 1 98.31 147 ILE B N 1
ATOM 2565 C CA . ILE B 1 147 ? 8.539 16.781 -2.324 1 98.31 147 ILE B CA 1
ATOM 2566 C C . ILE B 1 147 ? 10.039 16.812 -2.604 1 98.31 147 ILE B C 1
ATOM 2568 O O . ILE B 1 147 ? 10.844 16.547 -1.716 1 98.31 147 ILE B O 1
ATOM 2572 N N . GLU B 1 148 ? 10.367 17.141 -3.822 1 98.12 148 GLU B N 1
ATOM 2573 C CA . GLU B 1 148 ? 11.766 17.188 -4.242 1 98.12 148 GLU B CA 1
ATOM 2574 C C . GLU B 1 148 ? 12.57 18.156 -3.375 1 98.12 148 GLU B C 1
ATOM 2576 O O . GLU B 1 148 ? 13.688 17.844 -2.969 1 98.12 148 GLU B O 1
ATOM 2581 N N . LEU B 1 149 ? 11.969 19.234 -3.035 1 97.88 149 LEU B N 1
ATOM 2582 C CA . LEU B 1 149 ? 12.711 20.312 -2.396 1 97.88 149 LEU B CA 1
ATOM 2583 C C . LEU B 1 149 ? 12.594 20.234 -0.877 1 97.88 149 LEU B C 1
ATOM 2585 O O . LEU B 1 149 ? 13.289 20.938 -0.156 1 97.88 149 LEU B O 1
ATOM 2589 N N . PHE B 1 150 ? 11.719 19.422 -0.367 1 98.12 150 PHE B N 1
ATOM 2590 C CA . PHE B 1 150 ? 11.539 19.266 1.071 1 98.12 150 PHE B CA 1
ATOM 2591 C C . PHE B 1 150 ? 12.859 18.922 1.753 1 98.12 150 PHE B C 1
ATOM 2593 O O . PHE B 1 150 ? 13.57 18.031 1.312 1 98.12 150 PHE B O 1
ATOM 2600 N N . ASP B 1 151 ? 13.164 19.609 2.791 1 97.88 151 ASP B N 1
ATOM 2601 C CA . ASP B 1 151 ? 14.406 19.406 3.533 1 97.88 151 ASP B CA 1
ATOM 2602 C C . ASP B 1 151 ? 14.219 18.391 4.648 1 97.88 151 ASP B C 1
ATOM 2604 O O . ASP B 1 151 ? 13.695 18.703 5.711 1 97.88 151 ASP B O 1
ATOM 2608 N N . THR B 1 152 ? 14.742 17.234 4.465 1 97.38 152 THR B N 1
ATOM 2609 C CA . THR B 1 152 ? 14.539 16.141 5.402 1 97.38 152 THR B CA 1
ATOM 2610 C C . THR B 1 152 ? 15.289 16.391 6.707 1 97.38 152 THR B C 1
ATOM 2612 O O . THR B 1 152 ? 15.016 15.75 7.719 1 97.38 152 THR B O 1
ATOM 2615 N N . ASP B 1 153 ? 16.203 17.297 6.715 1 97.19 153 ASP B N 1
ATOM 2616 C CA . ASP B 1 153 ? 16.938 17.609 7.934 1 97.19 153 ASP B CA 1
ATOM 2617 C C . ASP B 1 153 ? 16.031 18.266 8.977 1 97.19 153 ASP B C 1
ATOM 2619 O O . ASP B 1 153 ? 16.375 18.312 10.156 1 97.19 153 ASP B O 1
ATOM 2623 N N . LEU B 1 154 ? 14.961 18.781 8.531 1 97.94 154 LEU B N 1
ATOM 2624 C CA . LEU B 1 154 ? 14.031 19.453 9.438 1 97.94 154 LEU B CA 1
ATOM 2625 C C . LEU B 1 154 ? 13.195 18.438 10.203 1 97.94 154 LEU B C 1
ATOM 2627 O O . LEU B 1 154 ? 12.523 18.781 11.18 1 97.94 154 LEU B O 1
ATOM 2631 N N . VAL B 1 155 ? 13.188 17.172 9.812 1 98.19 155 VAL B N 1
ATOM 2632 C CA . VAL B 1 155 ? 12.367 16.125 10.414 1 98.19 155 VAL B CA 1
ATOM 2633 C C . VAL B 1 155 ? 13.023 15.633 11.703 1 98.19 155 VAL B C 1
ATOM 2635 O O . VAL B 1 155 ? 14.211 15.297 11.719 1 98.19 155 VAL B O 1
ATOM 2638 N N . ARG B 1 156 ? 12.266 15.609 12.742 1 96.94 156 ARG B N 1
ATOM 2639 C CA . ARG B 1 156 ? 12.734 15.055 14.008 1 96.94 156 ARG B CA 1
ATOM 2640 C C . ARG B 1 156 ? 12.508 13.547 14.062 1 96.94 156 ARG B C 1
ATOM 2642 O O . ARG B 1 156 ? 11.367 13.086 14.055 1 96.94 156 ARG B O 1
ATOM 2649 N N . ILE B 1 157 ? 13.555 12.812 14.133 1 97 157 ILE B N 1
ATOM 2650 C CA . ILE B 1 157 ? 13.469 11.367 14.258 1 97 157 ILE B CA 1
ATOM 2651 C C . ILE B 1 157 ? 13.469 10.977 15.734 1 97 157 ILE B C 1
ATOM 2653 O O . ILE B 1 157 ? 14.414 11.281 16.469 1 97 157 ILE B O 1
ATOM 2657 N N . PRO B 1 158 ? 12.445 10.375 16.141 1 97 158 PRO B N 1
ATOM 2658 C CA . PRO B 1 158 ? 12.398 9.992 17.562 1 97 158 PRO B CA 1
ATOM 2659 C C . PRO B 1 158 ? 13.445 8.945 17.922 1 97 158 PRO B C 1
ATOM 2661 O O . PRO B 1 158 ? 14.016 8.305 17.031 1 97 158 PRO B O 1
ATOM 2664 N N . ALA B 1 159 ? 13.68 8.766 19.188 1 94.88 159 ALA B N 1
ATOM 2665 C CA . ALA B 1 159 ? 14.656 7.805 19.688 1 94.88 159 ALA B CA 1
ATOM 2666 C C . ALA B 1 159 ? 14.273 6.379 19.297 1 94.88 159 ALA B C 1
ATOM 2668 O O . ALA B 1 159 ? 15.148 5.562 18.969 1 94.88 159 ALA B O 1
ATOM 2669 N N . ASN B 1 160 ? 12.992 6.137 19.328 1 94.94 160 ASN B N 1
ATOM 2670 C CA . ASN B 1 160 ? 12.469 4.832 18.938 1 94.94 160 ASN B CA 1
ATOM 2671 C C . ASN B 1 160 ? 11.578 4.934 17.703 1 94.94 160 ASN B C 1
ATOM 2673 O O . ASN B 1 160 ? 10.359 4.82 17.797 1 94.94 160 ASN B O 1
ATOM 2677 N N . PRO B 1 161 ? 12.188 5.152 16.562 1 96.19 161 PRO B N 1
ATOM 2678 C CA . PRO B 1 161 ? 11.383 5.277 15.344 1 96.19 161 PRO B CA 1
ATOM 2679 C C . PRO B 1 161 ? 10.758 3.957 14.906 1 96.19 161 PRO B C 1
ATOM 2681 O O . PRO B 1 161 ? 11.164 2.891 15.383 1 96.19 161 PRO B O 1
ATOM 2684 N N . PRO B 1 162 ? 9.781 4.051 14.062 1 97.31 162 PRO B N 1
ATOM 2685 C CA . PRO B 1 162 ? 9.234 2.795 13.531 1 97.31 162 PRO B CA 1
ATOM 2686 C C . PRO B 1 162 ? 10.289 1.927 12.859 1 97.31 162 PRO B C 1
ATOM 2688 O O . PRO B 1 162 ? 11.188 2.447 12.195 1 97.31 162 PRO B O 1
ATOM 2691 N N . SER B 1 163 ? 10.094 0.654 12.961 1 94.62 163 SER B N 1
ATOM 2692 C CA . SER B 1 163 ? 11.094 -0.284 12.453 1 94.62 163 SER B CA 1
ATOM 2693 C C . SER B 1 163 ? 11.234 -0.18 10.938 1 94.62 163 SER B C 1
ATOM 2695 O O . SER B 1 163 ? 12.281 -0.518 10.383 1 94.62 163 SER B O 1
ATOM 2697 N N . TRP B 1 164 ? 10.211 0.342 10.312 1 94.94 164 TRP B N 1
ATOM 2698 C CA . TRP B 1 164 ? 10.203 0.377 8.852 1 94.94 164 TRP B CA 1
ATOM 2699 C C . TRP B 1 164 ? 10.859 1.653 8.336 1 94.94 164 TRP B C 1
ATOM 2701 O O . TRP B 1 164 ? 11.016 1.834 7.125 1 94.94 164 TRP B O 1
ATOM 2711 N N . LEU B 1 165 ? 11.258 2.598 9.125 1 94.25 165 LEU B N 1
ATOM 2712 C CA . LEU B 1 165 ? 11.734 3.896 8.672 1 94.25 165 LEU B CA 1
ATOM 2713 C C . LEU B 1 165 ? 12.969 3.742 7.781 1 94.25 165 LEU B C 1
ATOM 2715 O O . LEU B 1 165 ? 13.109 4.445 6.781 1 94.25 165 LEU B O 1
ATOM 2719 N N . TYR B 1 166 ? 13.867 2.742 8.109 1 81.56 166 TYR B N 1
ATOM 2720 C CA . TYR B 1 166 ? 15.102 2.648 7.34 1 81.56 166 TYR B CA 1
ATOM 2721 C C . TYR B 1 166 ? 15.141 1.354 6.535 1 81.56 166 TYR B C 1
ATOM 2723 O O . TYR B 1 166 ? 16.219 0.873 6.18 1 81.56 166 TYR B O 1
ATOM 2731 N N . ILE B 1 167 ? 13.898 0.846 6.176 1 72.31 167 ILE B N 1
ATOM 2732 C CA . ILE B 1 167 ? 13.812 -0.305 5.285 1 72.31 167 ILE B CA 1
ATOM 2733 C C . ILE B 1 167 ? 13.75 0.17 3.834 1 72.31 167 ILE B C 1
ATOM 2735 O O . ILE B 1 167 ? 13.172 1.219 3.541 1 72.31 167 ILE B O 1
#

InterPro domains:
  IPR004861 Atypical dual-specificity phosphatase Siw14-like [PF03162] (5-160)
  IPR020422 Dual specificity protein phosphatase domain [PS50054] (10-163)
  IPR020428 Atypical dual-specificity phosphatase Siw14-like, plant and fungi [PR01911] (5-22)
  IPR020428 Atypical dual-specificity phosphatase Siw14-like, plant and fungi [PR01911] (42-55)
  IPR020428 Atypical dual-specificity phosphatase Siw14-like, plant and fungi [PR01911] (61-75)
  IPR020428 Atypical dual-specificity phosphatase Siw14-like, plant and fungi [PR01911] (78-92)
  IPR029021 Protein-tyrosine phosphatase-like [G3DSA:3.90.190.10] (5-153)
  IPR029021 Protein-tyrosine phosphatase-like [SSF52799] (6-151)

Foldseek 3Di:
DPQDADAAALWDDLDVQEIEWAADDPRHLVVVVVSLFQEEEEQALDDHDPVVVVSCVVSVHHYHDLNVPADNDPLDEGDLVSLQVVLQLVFDPVRGNYYYYYHGRAQNVLLSSLLLVVLLVDDLVVSVVVNCVRCPPNDDPVSSVCSVPRDSVSHDHDPDTDPNSND/DPQDADAAALWDDLDVQEIEWAADDPRHLVVVVVSLFQEEEEQELDDHDPVVVVSCVVSVHHYHDLNVPADNDPLDEGDLVSLQVVLQLVFPPVRGNYYYYYHGRAQNVLLSSLLLVVLLVDDLVVSVVVNCVRCPPNDDPVSSVCSVPRDSVSHDHDPDTDPSSND

Secondary structure (DSSP, 8-state):
----B-PPTT-EEEETTEEEEEPP-GGGHHHHHHHT-SEEEE--SSPPPHHHHHHHHHHT-EEEEGGGGS-S-TTSPPPHHHHHHHHHHHT-GGG-SEEEEESSSSHHHHHHHHHHHHHTTB-HHHHHHHHHHHHGGG--HHHHHHHHH--GGG----SS--TTTT-/----B-PPTT-EEEETTEEEEEPP-GGGHHHHHHHT-SEEEE--SSPPPHHHHHHHHHTT-EEEEGGGGS-S-TTSPPPHHHHHHHHHHHT-GGG-SEEEEESSSSHHHHHHHHHHHHHTTB-HHHHHHHHHHHHGGG--HHHHHHHHH--GGGPPPPSS--TTTT-

Solvent-accessible surface area (backbone atoms only — not comparable to full-atom values): 17894 Å² total; per-residue (Å²): 126,88,79,56,35,32,67,33,51,60,54,45,48,75,48,88,57,31,34,36,16,14,56,65,57,81,72,17,46,71,36,52,60,56,64,59,49,35,25,36,41,34,47,38,53,63,82,76,54,69,66,56,53,48,50,33,61,76,63,66,32,46,76,43,69,50,11,58,80,34,72,82,48,89,88,50,65,71,40,70,68,46,41,48,54,49,48,46,51,73,38,35,60,87,37,54,24,31,37,39,23,16,70,60,20,26,61,57,35,28,35,45,52,32,39,50,37,48,66,40,30,41,32,66,70,55,37,48,51,57,33,37,38,58,28,54,95,65,59,52,70,68,44,56,50,47,38,71,65,56,63,61,84,75,56,74,77,56,97,68,48,50,85,63,52,83,78,124,87,80,57,33,30,68,35,51,59,54,45,47,74,49,86,57,32,34,35,15,15,57,63,57,81,74,16,47,70,35,53,59,54,64,58,48,36,25,38,41,34,46,37,52,62,80,77,51,68,68,56,52,50,50,33,60,74,62,67,32,47,75,44,69,50,10,58,81,33,71,80,48,89,87,50,64,71,40,70,67,46,42,50,54,50,48,48,50,72,38,35,61,87,37,54,25,32,36,38,22,16,69,61,19,26,62,56,34,28,36,45,52,33,41,49,37,47,67,38,29,40,32,65,70,56,36,49,49,56,36,37,38,59,26,53,95,66,60,53,69,67,44,55,50,46,39,71,65,54,63,62,83,77,57,75,76,54,95,67,47,48,85,64,52,83,77